Protein AF-A0A354R7Y4-F1 (afdb_monomer)

Foldseek 3Di:
DFEEEEEEDQPLPPWPQSVVLQVCCCVVVVGVAYEYEHAQAEPVQVVPDRLDPDDRQVLVCLQCQLAARYDYDDVNVVVHDYDAPVVVLVVVCVVCVPYAYEYEEEPVCVVVQVVGVPSVVVVVSHHYDYDYDDPADSVVVSVCVVVVHDCPVIHPPSSSCVSVVQKDFDDPVVLLVVQSVCSNVVNQFGNPDDDPDPQRRPVHVVVVVQSVDPPDWAADPSRGMTRD

Nearest PDB structures (foldseek):
  3e27-assembly1_B  TM=9.280E-01  e=3.288E-14  Bacillus anthracis
  1kaq-assembly1_D  TM=9.100E-01  e=8.134E-15  Bacillus subtilis
  2qtr-assembly1_A  TM=9.285E-01  e=2.209E-13  Bacillus anthracis
  2h29-assembly1_B  TM=8.988E-01  e=4.731E-13  Staphylococcus aureus
  5vir-assembly1_A-2  TM=9.008E-01  e=5.724E-13  Mycobacteroides abscessus ATCC 19977

pLDDT: mean 93.77, std 4.71, range [71.06, 98.75]

Secondary structure (DSSP, 8-state):
--EEEEEEE--TT--HHHHHHHHHHHHTTS-SEEEEEE-SB-GGGTTPPPS-SS-HHHHHHHHHTT-TTEEE--HHHHH-SB--HHHHHHHHHHH-TTSEEEEEEEHHHHTTGGGSTTHHHHHHH-EEEEEPPPS--HHHHHHHHHTT---TTTS-HHHHHHHTT--EE-S-HHHHHHHHHHHHHTTTB-TT-SS--GGGBSSPHHHHHHTT-SS--EE-TTSSEEE-

Mean predicted aligned error: 4.04 Å

Radius of gyration: 18.02 Å; Cα contacts (8 Å, |Δi|>4): 377; chains: 1; bounding box: 40×48×50 Å

Solvent-accessible surface area (backbone atoms only — not comparable to full-atom values): 12612 Å² total; per-residue (Å²): 116,55,31,42,24,40,38,67,40,66,39,62,51,60,35,40,46,61,54,48,53,57,52,46,36,48,75,73,62,76,22,71,32,36,40,38,32,44,36,50,29,47,74,93,42,72,96,56,75,75,89,58,93,68,64,44,68,59,36,47,46,46,63,48,55,13,37,57,58,47,46,76,45,57,61,39,49,71,70,38,64,69,41,53,67,42,65,55,50,53,52,48,46,68,77,36,78,68,44,47,41,31,39,49,42,50,49,84,50,56,88,50,45,87,74,40,72,62,36,80,57,37,64,72,68,30,46,81,46,76,37,80,76,55,94,54,47,36,66,57,52,52,51,29,56,75,71,73,45,87,49,73,91,43,23,44,71,41,31,44,35,47,74,70,64,56,40,43,70,42,88,56,60,68,55,36,52,54,42,45,51,40,12,27,81,44,64,20,21,39,69,84,49,89,70,92,47,82,59,31,34,55,68,26,49,68,50,58,54,49,67,69,42,84,85,61,67,50,60,38,94,72,47,45,40,21,37,122

Structure (mmCIF, N/CA/C/O backbone):
data_AF-A0A354R7Y4-F1
#
_entry.id   AF-A0A354R7Y4-F1
#
loop_
_atom_site.group_PDB
_atom_site.id
_atom_site.type_symbol
_atom_site.label_atom_id
_atom_site.label_alt_id
_atom_site.label_comp_id
_atom_site.label_asym_id
_atom_site.label_entity_id
_atom_site.label_seq_id
_atom_site.pdbx_PDB_ins_code
_atom_site.Cartn_x
_atom_site.Cartn_y
_atom_site.Cartn_z
_atom_site.occupancy
_atom_site.B_iso_or_equiv
_atom_site.auth_seq_id
_atom_site.auth_comp_id
_atom_site.auth_asym_id
_atom_site.auth_atom_id
_atom_site.pdbx_PDB_model_num
ATOM 1 N N . MET A 1 1 ? -16.252 -13.153 15.557 1.00 81.12 1 MET A N 1
ATOM 2 C CA . MET A 1 1 ? -15.734 -11.783 15.410 1.00 81.12 1 MET A CA 1
ATOM 3 C C . MET A 1 1 ? -14.422 -11.908 14.671 1.00 81.12 1 MET A C 1
ATOM 5 O O . MET A 1 1 ? -13.606 -12.722 15.093 1.00 81.12 1 MET A O 1
ATOM 9 N N . SER A 1 2 ? -14.287 -11.223 13.543 1.00 93.69 2 SER A N 1
ATOM 10 C CA . SER A 1 2 ? -13.037 -11.111 12.786 1.00 93.69 2 SER A CA 1
ATOM 11 C C . SER A 1 2 ? -12.303 -9.836 13.208 1.00 93.69 2 SER A C 1
ATOM 13 O O . SER A 1 2 ? -12.935 -8.891 13.682 1.00 93.69 2 SER A O 1
ATOM 15 N N . ARG A 1 3 ? -10.984 -9.781 13.032 1.00 98.12 3 ARG A N 1
ATOM 16 C CA . ARG A 1 3 ? -10.178 -8.561 13.182 1.00 98.12 3 ARG A CA 1
ATOM 17 C C . ARG A 1 3 ? -9.810 -8.023 11.809 1.00 98.12 3 ARG A C 1
ATOM 19 O O . ARG A 1 3 ? -9.032 -8.640 11.081 1.00 98.12 3 ARG A O 1
ATOM 26 N N . ILE A 1 4 ? -10.345 -6.856 11.471 1.00 98.62 4 ILE A N 1
ATOM 27 C CA . ILE A 1 4 ? -10.148 -6.202 10.178 1.00 98.62 4 ILE A CA 1
ATOM 28 C C . ILE A 1 4 ? -9.089 -5.112 10.329 1.00 98.62 4 ILE A C 1
ATOM 30 O O . ILE A 1 4 ? -9.288 -4.108 11.016 1.00 98.62 4 ILE A O 1
ATOM 34 N N . GLY A 1 5 ? -7.959 -5.296 9.654 1.00 98.69 5 GLY A N 1
ATOM 35 C CA . GLY A 1 5 ? -6.894 -4.309 9.564 1.00 98.69 5 GLY A CA 1
ATOM 36 C C . GLY A 1 5 ? -7.219 -3.219 8.555 1.00 98.69 5 GLY A C 1
ATOM 37 O O . GLY A 1 5 ? -7.323 -3.498 7.368 1.00 98.69 5 GLY A O 1
ATOM 38 N N . LEU A 1 6 ? -7.320 -1.968 8.983 1.00 98.75 6 LEU A N 1
ATOM 39 C CA . LEU A 1 6 ? -7.439 -0.810 8.104 1.00 98.75 6 LEU A CA 1
ATOM 40 C C . LEU A 1 6 ? -6.060 -0.178 7.933 1.00 98.75 6 LEU A C 1
ATOM 42 O O . LEU A 1 6 ? -5.456 0.282 8.899 1.00 98.75 6 LEU A O 1
ATOM 46 N N . PHE A 1 7 ? -5.554 -0.156 6.702 1.00 98.56 7 PHE A N 1
ATOM 47 C CA . PHE A 1 7 ? -4.253 0.417 6.374 1.00 98.56 7 PHE A CA 1
ATOM 48 C C . PHE A 1 7 ? -4.405 1.559 5.369 1.00 98.56 7 PHE A C 1
ATOM 50 O O . PHE A 1 7 ? -4.410 1.360 4.150 1.00 98.56 7 PHE A O 1
ATOM 57 N N . GLY A 1 8 ? -4.567 2.768 5.908 1.00 97.12 8 GLY A N 1
ATOM 58 C CA . GLY A 1 8 ? -4.718 3.999 5.137 1.00 97.12 8 GLY A CA 1
ATOM 59 C C . GLY A 1 8 ? -3.380 4.618 4.741 1.00 97.12 8 GLY A C 1
ATOM 60 O O . GLY A 1 8 ? -2.428 4.629 5.522 1.00 97.12 8 GLY A O 1
ATOM 61 N N . GLY A 1 9 ? -3.299 5.191 3.540 1.00 95.31 9 GLY A N 1
ATOM 62 C CA . GLY A 1 9 ? -2.075 5.855 3.100 1.00 95.31 9 GLY A CA 1
ATOM 63 C C . GLY A 1 9 ? -2.207 6.633 1.799 1.00 95.31 9 GLY A C 1
ATOM 64 O O . GLY A 1 9 ? -3.074 6.380 0.967 1.00 95.31 9 GLY A O 1
ATOM 65 N N . THR A 1 10 ? -1.303 7.594 1.586 1.00 94.69 10 THR A N 1
ATOM 66 C CA . THR A 1 10 ? -1.209 8.281 0.287 1.00 94.69 10 THR A CA 1
ATOM 67 C C . THR A 1 10 ? -0.654 7.352 -0.795 1.00 94.69 10 THR A C 1
ATOM 69 O O . THR A 1 10 ? -1.079 7.460 -1.937 1.00 94.69 10 THR A O 1
ATOM 72 N N . PHE A 1 11 ? 0.266 6.442 -0.451 1.00 95.88 11 PHE A N 1
ATOM 73 C CA . PHE A 1 11 ? 0.874 5.477 -1.380 1.00 95.88 11 PHE A CA 1
ATOM 74 C C . PHE A 1 11 ? 1.383 6.112 -2.684 1.00 95.88 11 PHE A C 1
ATOM 76 O O . PHE A 1 11 ? 0.917 5.790 -3.776 1.00 95.88 11 PHE A O 1
ATOM 83 N N . ASP A 1 12 ? 2.345 7.027 -2.571 1.00 94.44 12 ASP A N 1
ATOM 84 C CA . ASP A 1 12 ? 2.790 7.857 -3.695 1.00 94.44 12 ASP A CA 1
ATOM 85 C C . ASP A 1 12 ? 4.310 7.790 -3.959 1.00 94.44 12 ASP A C 1
ATOM 87 O O . ASP A 1 12 ? 5.023 8.767 -3.716 1.00 94.44 12 ASP A O 1
ATOM 91 N N . PRO A 1 13 ? 4.836 6.648 -4.435 1.00 96.50 13 PRO A N 1
ATOM 92 C CA . PRO A 1 13 ? 4.124 5.397 -4.696 1.00 96.50 13 PRO A CA 1
ATOM 93 C C . PRO A 1 13 ? 4.113 4.466 -3.471 1.00 96.50 13 PRO A C 1
ATOM 95 O O . PRO A 1 13 ? 4.801 4.689 -2.473 1.00 96.50 13 PRO A O 1
ATOM 98 N N . ILE A 1 14 ? 3.336 3.384 -3.545 1.00 97.38 14 ILE A N 1
ATOM 99 C CA . ILE A 1 14 ? 3.492 2.262 -2.613 1.00 97.38 14 ILE A CA 1
ATOM 100 C C . ILE A 1 14 ? 4.895 1.633 -2.745 1.00 97.38 14 ILE A C 1
ATOM 102 O O . ILE A 1 14 ? 5.479 1.636 -3.826 1.00 97.38 14 ILE A O 1
ATOM 106 N N . HIS A 1 15 ? 5.437 1.090 -1.653 1.00 96.69 15 HIS A N 1
ATOM 107 C CA . HIS A 1 15 ? 6.795 0.540 -1.579 1.00 96.69 15 HIS A CA 1
ATOM 108 C C . HIS A 1 15 ? 6.850 -0.677 -0.653 1.00 96.69 15 HIS A C 1
ATOM 110 O O . HIS A 1 15 ? 5.868 -0.994 0.023 1.00 96.69 15 HIS A O 1
ATOM 116 N N . SER A 1 16 ? 7.995 -1.358 -0.618 1.00 96.00 16 SER A N 1
ATOM 117 C CA . SER A 1 16 ? 8.193 -2.615 0.111 1.00 96.00 16 SER A CA 1
ATOM 118 C C . SER A 1 16 ? 7.932 -2.474 1.612 1.00 96.00 16 SER A C 1
ATOM 120 O O . SER A 1 16 ? 7.280 -3.342 2.183 1.00 96.00 16 SER A O 1
ATOM 122 N N . GLY A 1 17 ? 8.309 -1.348 2.230 1.00 95.62 17 GLY A N 1
ATOM 123 C CA . GLY A 1 17 ? 7.961 -1.044 3.628 1.00 95.62 17 GLY A CA 1
ATOM 124 C C . GLY A 1 17 ? 6.457 -1.143 3.937 1.00 95.62 17 GLY A C 1
ATOM 125 O O . GLY A 1 17 ? 6.063 -1.795 4.902 1.00 95.62 17 GLY A O 1
ATOM 126 N N . HIS A 1 18 ? 5.595 -0.597 3.068 1.00 96.75 18 HIS A N 1
ATOM 127 C CA . HIS A 1 18 ? 4.138 -0.711 3.216 1.00 96.75 18 HIS A CA 1
ATOM 128 C C . HIS A 1 18 ? 3.654 -2.166 3.117 1.00 96.75 18 HIS A C 1
ATOM 130 O O . HIS A 1 18 ? 2.806 -2.599 3.893 1.00 96.75 18 HIS A O 1
ATOM 136 N N . VAL A 1 19 ? 4.200 -2.937 2.171 1.00 95.81 19 VAL A N 1
ATOM 137 C CA . VAL A 1 19 ? 3.848 -4.357 2.005 1.00 95.81 19 VAL A CA 1
ATOM 138 C C . VAL A 1 19 ? 4.293 -5.174 3.219 1.00 95.81 19 VAL A C 1
ATOM 140 O O . VAL A 1 19 ? 3.576 -6.076 3.646 1.00 95.81 19 VAL A O 1
ATOM 143 N N . THR A 1 20 ? 5.445 -4.845 3.804 1.00 95.31 20 THR A N 1
ATOM 144 C CA . THR A 1 20 ? 5.962 -5.492 5.014 1.00 95.31 20 THR A CA 1
ATOM 145 C C . THR A 1 20 ? 5.033 -5.293 6.208 1.00 95.31 20 THR A C 1
ATOM 147 O O . THR A 1 20 ? 4.780 -6.265 6.913 1.00 95.31 20 THR A O 1
ATOM 150 N N . ILE A 1 21 ? 4.479 -4.091 6.407 1.00 96.25 21 ILE A N 1
ATOM 151 C CA . ILE A 1 21 ? 3.485 -3.826 7.465 1.00 96.25 21 ILE A CA 1
ATOM 152 C C . ILE A 1 21 ? 2.289 -4.775 7.334 1.00 96.25 21 ILE A C 1
ATOM 154 O O . ILE A 1 21 ? 1.951 -5.484 8.278 1.00 96.25 21 ILE A O 1
ATOM 158 N N . VAL A 1 22 ? 1.696 -4.848 6.139 1.00 97.00 22 VAL A N 1
ATOM 159 C CA . VAL A 1 22 ? 0.530 -5.707 5.872 1.00 97.00 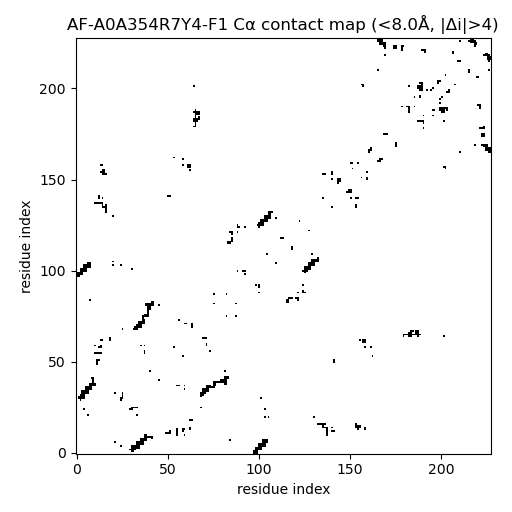22 VAL A CA 1
ATOM 160 C C . VAL A 1 22 ? 0.858 -7.185 6.092 1.00 97.00 22 VAL A C 1
ATOM 162 O O . VAL A 1 22 ? 0.095 -7.900 6.738 1.00 97.00 22 VAL A O 1
ATOM 165 N N . LYS A 1 23 ? 2.015 -7.649 5.598 1.00 95.12 23 LYS A N 1
ATOM 166 C CA . LYS A 1 23 ? 2.464 -9.036 5.794 1.00 95.12 23 LYS A CA 1
ATOM 167 C C . LYS A 1 23 ? 2.665 -9.375 7.268 1.00 95.12 23 LYS A C 1
ATOM 169 O O . LYS A 1 23 ? 2.266 -10.457 7.683 1.00 95.12 23 LYS A O 1
ATOM 174 N N . LYS A 1 24 ? 3.282 -8.477 8.041 1.00 96.69 24 LYS A N 1
ATOM 175 C CA . LYS A 1 24 ? 3.517 -8.678 9.475 1.00 96.69 24 LYS A CA 1
ATOM 176 C C . LYS A 1 24 ? 2.211 -8.741 10.253 1.00 96.69 24 LYS A C 1
ATOM 178 O O . LYS A 1 24 ? 2.029 -9.691 10.998 1.00 96.69 24 LYS A O 1
ATOM 183 N N . ALA A 1 25 ? 1.278 -7.825 9.996 1.00 97.75 25 ALA A N 1
ATOM 184 C CA . ALA A 1 25 ? -0.021 -7.808 10.670 1.00 97.75 25 ALA A CA 1
ATOM 185 C C . ALA A 1 25 ? -0.788 -9.128 10.527 1.00 97.75 25 ALA A C 1
ATOM 187 O O . ALA A 1 25 ? -1.337 -9.634 11.506 1.00 97.75 25 ALA A O 1
ATOM 188 N N . LEU A 1 26 ? -0.765 -9.714 9.329 1.00 97.00 26 LEU A N 1
ATOM 189 C CA . LEU A 1 26 ? -1.357 -11.027 9.076 1.00 97.00 26 LEU A CA 1
ATOM 190 C C . LEU A 1 26 ? -0.547 -12.161 9.724 1.00 97.00 26 LEU A C 1
ATOM 192 O O . LEU A 1 26 ? -1.111 -13.023 10.389 1.00 97.00 26 LEU A O 1
ATOM 196 N N . ALA A 1 27 ? 0.779 -12.170 9.552 1.00 96.00 27 ALA A N 1
ATOM 197 C CA . ALA A 1 27 ? 1.639 -13.255 10.033 1.00 96.00 27 ALA A CA 1
ATOM 198 C C . ALA A 1 27 ? 1.722 -13.337 11.568 1.00 96.00 27 ALA A C 1
ATOM 200 O O . ALA A 1 27 ? 1.838 -14.425 12.124 1.00 96.00 27 ALA A O 1
ATOM 201 N N . GLU A 1 28 ? 1.658 -12.193 12.246 1.00 96.81 28 GLU A N 1
ATOM 202 C CA . GLU A 1 28 ? 1.659 -12.073 13.707 1.00 96.81 28 GLU A CA 1
ATOM 203 C C . GLU A 1 28 ? 0.262 -12.319 14.304 1.00 96.81 28 GLU A C 1
ATOM 205 O O . GLU A 1 28 ? 0.104 -12.332 15.523 1.00 96.81 28 GLU A O 1
ATOM 210 N N . GLY A 1 29 ? -0.762 -12.508 13.461 1.00 96.88 29 GLY A N 1
ATOM 211 C CA . GLY A 1 29 ? -2.140 -12.696 13.899 1.00 96.88 29 GLY A CA 1
ATOM 212 C C . GLY A 1 29 ? -2.699 -11.468 14.615 1.00 96.88 29 GLY A C 1
ATOM 213 O O . GLY A 1 29 ? -3.518 -11.620 15.519 1.00 96.88 29 GLY A O 1
ATOM 214 N N . VAL A 1 30 ? -2.253 -10.261 14.250 1.00 97.69 30 VAL A N 1
ATOM 215 C CA . VAL A 1 30 ? -2.829 -8.994 14.735 1.00 97.69 30 VAL A CA 1
ATOM 216 C C . VAL A 1 30 ? -4.221 -8.798 14.133 1.00 97.69 30 VAL A C 1
ATOM 218 O O . VAL A 1 30 ? -5.130 -8.326 14.813 1.00 97.69 30 VAL A O 1
ATOM 221 N N . VAL A 1 31 ? -4.384 -9.201 12.872 1.00 98.44 31 VAL A N 1
ATOM 222 C CA . VAL A 1 31 ? -5.619 -9.107 12.086 1.00 98.44 31 VAL A CA 1
ATOM 223 C C . VAL A 1 31 ? -5.812 -10.366 11.248 1.00 98.44 31 VAL A C 1
ATOM 225 O O . VAL A 1 31 ? -4.838 -11.023 10.882 1.00 98.44 31 VAL A O 1
ATOM 228 N N . ASP A 1 32 ? -7.064 -10.680 10.930 1.00 97.94 32 ASP A N 1
ATOM 229 C CA . ASP A 1 32 ? -7.441 -11.834 10.107 1.00 97.94 32 ASP A CA 1
ATOM 230 C C . ASP A 1 32 ? -7.520 -11.461 8.614 1.00 97.94 32 ASP A C 1
ATOM 232 O O . ASP A 1 32 ? -7.337 -12.305 7.735 1.00 97.94 32 ASP A O 1
ATOM 236 N N . GLU A 1 33 ? -7.752 -10.180 8.318 1.00 97.69 33 GLU A N 1
ATOM 237 C CA . GLU A 1 33 ? -7.656 -9.601 6.979 1.00 97.69 33 GLU A CA 1
ATOM 238 C C . GLU A 1 33 ? -7.176 -8.146 7.017 1.00 97.69 33 GLU A C 1
ATOM 240 O O . GLU A 1 33 ? -7.285 -7.466 8.036 1.00 97.69 33 GLU A O 1
ATOM 245 N N . VAL A 1 34 ? -6.659 -7.647 5.892 1.00 98.50 34 VAL A N 1
ATOM 246 C CA . VAL A 1 34 ? -6.258 -6.246 5.730 1.00 98.50 34 VAL A CA 1
ATOM 247 C C . VAL A 1 34 ? -6.972 -5.601 4.551 1.00 98.50 34 VAL A C 1
ATOM 249 O O . VAL A 1 34 ? -6.929 -6.073 3.414 1.00 98.50 34 VAL A O 1
ATOM 252 N N . VAL A 1 35 ? -7.556 -4.442 4.817 1.00 98.50 35 VAL A N 1
ATOM 253 C CA . VAL A 1 35 ? -8.055 -3.500 3.830 1.00 98.50 35 VAL A CA 1
ATOM 254 C C . VAL A 1 35 ? -7.049 -2.372 3.663 1.00 98.50 35 VAL A C 1
ATOM 256 O O . VAL A 1 35 ? -6.838 -1.555 4.559 1.00 98.50 35 VAL A O 1
ATOM 259 N N . VAL A 1 36 ? -6.445 -2.299 2.483 1.00 98.69 36 VAL A N 1
ATOM 260 C CA . VAL A 1 36 ? -5.557 -1.202 2.099 1.00 98.69 36 VAL A CA 1
ATOM 261 C C . VAL A 1 36 ? -6.384 -0.105 1.442 1.00 98.69 36 VAL A C 1
ATOM 263 O O . VAL A 1 36 ? -7.098 -0.368 0.472 1.00 98.69 36 VAL A O 1
ATOM 266 N N . ILE A 1 37 ? -6.281 1.118 1.960 1.00 98.56 37 ILE A N 1
ATOM 267 C CA . ILE A 1 37 ? -7.183 2.227 1.625 1.00 98.56 37 ILE A CA 1
ATOM 268 C C . ILE A 1 37 ? -6.352 3.406 1.099 1.00 98.56 37 ILE A C 1
ATOM 270 O O . ILE A 1 37 ? -5.752 4.151 1.882 1.00 98.56 37 ILE A O 1
ATOM 274 N N . PRO A 1 38 ? -6.242 3.577 -0.230 1.00 97.44 38 PRO A N 1
ATOM 275 C CA . PRO A 1 38 ? -5.565 4.728 -0.806 1.00 97.44 38 PRO A CA 1
ATOM 276 C C . PRO A 1 38 ? -6.364 6.010 -0.569 1.00 97.44 38 PRO A C 1
ATOM 278 O O . PRO A 1 38 ? -7.509 6.120 -1.000 1.00 97.44 38 PRO A O 1
ATOM 281 N N . ALA A 1 39 ? -5.731 7.002 0.051 1.00 96.19 39 ALA A N 1
ATOM 282 C CA . ALA A 1 39 ? -6.343 8.300 0.312 1.00 96.19 39 ALA A CA 1
ATOM 283 C C . ALA A 1 39 ? -6.484 9.135 -0.966 1.00 96.19 39 ALA A C 1
ATOM 285 O O . ALA A 1 39 ? -5.540 9.216 -1.756 1.00 96.19 39 ALA A O 1
ATOM 286 N N . ALA A 1 40 ? -7.604 9.843 -1.137 1.00 93.88 40 ALA A N 1
ATOM 287 C CA . ALA A 1 40 ? -7.752 10.859 -2.182 1.00 93.88 40 ALA A CA 1
ATOM 288 C C . ALA A 1 40 ? -6.793 12.028 -1.928 1.00 93.88 40 ALA A C 1
ATOM 290 O O . ALA A 1 40 ? -5.872 12.253 -2.715 1.00 93.88 40 ALA A O 1
ATOM 291 N N . VAL A 1 41 ? -6.963 12.710 -0.792 1.00 93.00 41 VAL A N 1
ATOM 292 C CA . VAL A 1 41 ? -6.075 13.774 -0.312 1.00 93.00 41 VAL A CA 1
ATOM 293 C C . VAL A 1 41 ? -5.773 13.530 1.160 1.00 93.00 41 VAL A C 1
ATOM 295 O O . VAL A 1 41 ? -6.676 13.471 1.990 1.00 93.00 41 VAL A O 1
ATOM 298 N N . ASN A 1 42 ? -4.491 13.406 1.501 1.00 90.62 42 ASN A N 1
ATOM 299 C CA . ASN A 1 42 ? -4.074 13.261 2.894 1.00 90.62 42 ASN A CA 1
ATOM 300 C C . ASN A 1 42 ? -4.320 14.584 3.658 1.00 90.62 42 ASN A C 1
ATOM 302 O O . ASN A 1 42 ? -3.876 15.628 3.169 1.00 90.62 42 ASN A O 1
ATOM 306 N N . PRO A 1 43 ? -4.953 14.565 4.850 1.00 90.75 43 PRO A N 1
ATOM 307 C CA . PRO A 1 43 ? -5.236 15.767 5.643 1.00 90.75 43 PRO A CA 1
ATOM 308 C C . PRO A 1 43 ? -4.010 16.637 5.946 1.00 90.75 43 PRO A C 1
ATOM 310 O O . PRO A 1 43 ? -4.123 17.854 6.045 1.00 90.75 43 PRO A O 1
ATOM 313 N N . PHE A 1 44 ? -2.823 16.035 6.048 1.00 87.00 44 PHE A N 1
ATOM 314 C CA . PHE A 1 44 ? -1.564 16.740 6.311 1.00 87.00 44 PHE A CA 1
ATOM 315 C C . PHE A 1 44 ? -0.837 17.200 5.039 1.00 87.00 44 PHE A C 1
ATOM 317 O O . PHE A 1 44 ? 0.270 17.729 5.117 1.00 87.00 44 PHE A O 1
ATOM 324 N N . LYS A 1 45 ? -1.433 16.980 3.862 1.00 85.00 45 LYS A N 1
ATOM 325 C CA . LYS A 1 45 ? -0.883 17.345 2.546 1.00 85.00 45 LYS A CA 1
ATOM 326 C C . LYS A 1 45 ? -1.894 18.113 1.690 1.00 85.00 45 LYS A C 1
ATOM 328 O O . LYS A 1 45 ? -1.793 18.120 0.466 1.00 85.00 45 LYS A O 1
ATOM 333 N N . VAL A 1 46 ? -2.888 18.747 2.312 1.00 84.19 46 VAL A N 1
ATOM 334 C CA . VAL A 1 46 ? -3.856 19.594 1.600 1.00 84.19 46 VAL A CA 1
ATOM 335 C C . VAL A 1 46 ? -3.108 20.723 0.885 1.00 84.19 46 VAL A C 1
ATOM 337 O O . VAL A 1 46 ? -2.231 21.359 1.465 1.00 84.19 46 VAL A O 1
ATOM 340 N N . GLY A 1 47 ? -3.422 20.935 -0.395 1.00 80.81 47 GLY A N 1
ATOM 341 C CA . GLY A 1 47 ? -2.734 21.911 -1.247 1.00 80.81 4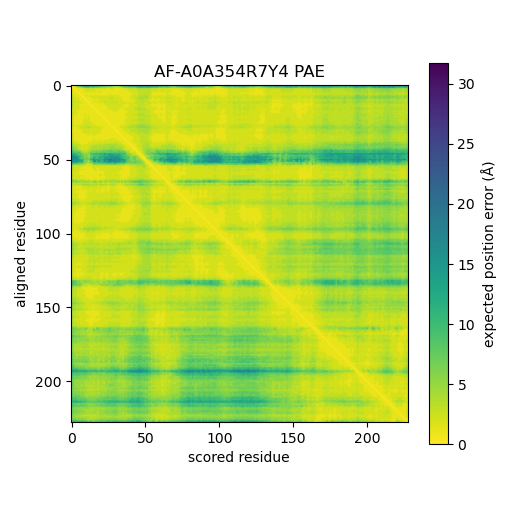7 GLY A CA 1
ATOM 342 C C . GLY A 1 47 ? -1.395 21.434 -1.825 1.00 80.81 47 GLY A C 1
ATOM 343 O O . GLY A 1 47 ? -0.796 22.156 -2.615 1.00 80.81 47 GLY A O 1
ATOM 344 N N . GLN A 1 48 ? -0.934 20.225 -1.490 1.00 80.56 48 GLN A N 1
ATOM 345 C CA . GLN A 1 48 ? 0.236 19.611 -2.119 1.00 80.56 48 GLN A CA 1
ATOM 346 C C . GLN A 1 48 ? -0.229 18.644 -3.208 1.00 80.56 48 GLN A C 1
ATOM 348 O O . GLN A 1 48 ? -1.030 17.742 -2.953 1.00 80.56 48 GLN A O 1
ATOM 353 N N . ALA A 1 49 ? 0.276 18.821 -4.428 1.00 72.62 49 ALA A N 1
ATOM 354 C CA . ALA A 1 49 ? 0.068 17.837 -5.483 1.00 72.62 49 ALA A CA 1
ATOM 355 C C . ALA A 1 49 ? 0.743 16.503 -5.101 1.00 72.62 49 ALA A C 1
ATOM 357 O O . ALA A 1 49 ? 1.782 16.519 -4.429 1.00 72.62 49 ALA A O 1
ATOM 358 N N . PRO A 1 50 ? 0.200 15.347 -5.533 1.00 76.38 50 PRO A N 1
ATOM 359 C CA . PRO A 1 50 ? 0.954 14.101 -5.518 1.00 76.38 50 PRO A CA 1
ATOM 360 C C . PRO A 1 50 ? 2.314 14.309 -6.190 1.00 76.38 50 PRO A C 1
ATOM 362 O O . PRO A 1 50 ? 2.425 15.005 -7.199 1.00 76.38 50 PRO A O 1
ATOM 365 N N . GLY A 1 51 ? 3.355 13.712 -5.622 1.00 71.06 51 GLY A N 1
ATOM 366 C CA . GLY A 1 51 ? 4.709 13.808 -6.147 1.00 71.06 51 GLY A CA 1
ATOM 367 C C . GLY A 1 51 ? 4.914 13.011 -7.437 1.00 71.06 51 GLY A C 1
ATOM 368 O O . GLY A 1 51 ? 5.944 13.183 -8.082 1.00 71.06 51 GLY A O 1
ATOM 369 N N . GLY A 1 52 ? 3.971 12.140 -7.809 1.00 75.56 52 GLY A N 1
ATOM 370 C CA . GLY A 1 52 ? 4.002 11.364 -9.044 1.00 75.56 52 GLY A CA 1
ATOM 371 C C . GLY A 1 52 ? 2.801 11.569 -9.960 1.00 75.56 52 GLY A C 1
ATOM 372 O O . GLY A 1 52 ? 1.720 11.962 -9.532 1.00 75.56 52 GLY A O 1
ATOM 373 N N . THR A 1 53 ? 2.987 11.231 -11.238 1.00 78.94 53 THR A N 1
ATOM 374 C CA . THR A 1 53 ? 1.939 11.254 -12.281 1.00 78.94 53 THR A CA 1
ATOM 375 C C . THR A 1 53 ? 1.256 9.898 -12.487 1.00 78.94 53 THR A C 1
ATOM 377 O O . THR A 1 53 ? 0.445 9.737 -13.398 1.00 78.94 53 THR A O 1
ATOM 380 N N . TRP A 1 54 ? 1.607 8.895 -11.681 1.00 86.31 54 TRP A N 1
ATOM 381 C CA . TRP A 1 54 ? 1.080 7.536 -11.779 1.00 86.31 54 TRP A CA 1
ATOM 382 C C . TRP A 1 54 ? -0.280 7.384 -11.100 1.00 86.31 54 TRP A C 1
ATOM 384 O O . TRP A 1 54 ? -0.621 8.074 -10.139 1.00 86.31 54 TRP A O 1
ATOM 394 N N . ASP A 1 55 ? -1.030 6.388 -11.561 1.00 91.94 55 ASP A N 1
ATOM 395 C CA . ASP A 1 55 ? -2.254 5.951 -10.905 1.00 91.94 55 ASP A CA 1
ATOM 396 C C . ASP A 1 55 ? -1.908 5.207 -9.601 1.00 91.94 55 ASP A C 1
ATOM 398 O O . ASP A 1 55 ? -1.470 4.054 -9.604 1.00 91.94 55 ASP A O 1
ATOM 402 N N . ARG A 1 56 ? -2.087 5.887 -8.463 1.00 95.19 56 ARG A N 1
ATOM 403 C CA . ARG A 1 56 ? -1.799 5.335 -7.129 1.00 95.19 56 ARG A CA 1
ATOM 404 C C . ARG A 1 56 ? -2.658 4.112 -6.817 1.00 95.19 56 ARG A C 1
ATOM 406 O O . ARG A 1 56 ? -2.152 3.155 -6.236 1.00 95.19 56 ARG A O 1
ATOM 413 N N . LEU A 1 57 ? -3.925 4.103 -7.233 1.00 95.06 57 LEU A N 1
ATOM 414 C CA . LEU A 1 57 ? -4.815 2.965 -7.009 1.00 95.06 57 LEU A CA 1
ATOM 415 C C . LEU A 1 57 ? -4.331 1.742 -7.795 1.00 95.06 57 LEU A C 1
ATOM 417 O O . LEU A 1 57 ? -4.295 0.635 -7.256 1.00 95.06 57 LEU A O 1
ATOM 421 N N . LEU A 1 58 ? -3.902 1.946 -9.042 1.00 94.56 58 LEU A N 1
ATOM 422 C CA . LEU A 1 58 ? -3.295 0.899 -9.860 1.00 94.56 58 LEU A CA 1
ATOM 423 C C . LEU A 1 58 ? -2.039 0.319 -9.201 1.00 94.56 58 LEU A C 1
ATOM 425 O O . LEU A 1 58 ? -1.912 -0.903 -9.128 1.00 94.56 58 LEU A O 1
ATOM 429 N N . LEU A 1 59 ? -1.135 1.165 -8.698 1.00 96.81 59 LEU A N 1
ATOM 430 C CA . LEU A 1 59 ? 0.089 0.703 -8.038 1.00 96.81 59 LEU A CA 1
ATOM 431 C C . LEU A 1 59 ? -0.203 -0.071 -6.749 1.00 96.81 59 LEU A C 1
ATOM 433 O O . LEU A 1 59 ? 0.415 -1.106 -6.510 1.00 96.81 59 LEU A O 1
ATOM 437 N N . VAL A 1 60 ? -1.158 0.390 -5.937 1.00 97.06 60 VAL A N 1
ATOM 438 C CA . VAL A 1 60 ? -1.568 -0.314 -4.711 1.00 97.06 60 VAL A CA 1
ATOM 439 C C . VAL A 1 60 ? -2.181 -1.673 -5.048 1.00 97.06 60 VAL A C 1
ATOM 441 O O . VAL A 1 60 ? -1.805 -2.676 -4.445 1.00 97.06 60 VAL A O 1
ATOM 444 N N . ARG A 1 61 ? -3.055 -1.741 -6.062 1.00 94.81 61 ARG A N 1
ATOM 445 C CA . ARG A 1 61 ? -3.576 -3.020 -6.571 1.00 94.81 61 ARG A CA 1
ATOM 446 C C . ARG A 1 61 ? -2.434 -3.922 -7.033 1.00 94.81 61 ARG A C 1
ATOM 448 O O . ARG A 1 61 ? -2.351 -5.056 -6.585 1.00 94.81 61 ARG A O 1
ATOM 455 N N . ALA A 1 62 ? -1.504 -3.403 -7.834 1.00 94.44 62 ALA A N 1
ATOM 456 C CA . ALA A 1 62 ? -0.349 -4.159 -8.312 1.00 94.44 62 ALA A CA 1
ATOM 457 C C . ALA A 1 62 ? 0.528 -4.713 -7.176 1.00 94.44 62 ALA A C 1
ATOM 459 O O . ALA A 1 62 ? 0.995 -5.846 -7.274 1.00 94.44 62 ALA A O 1
ATOM 460 N N . ALA A 1 63 ? 0.729 -3.947 -6.099 1.00 95.75 63 ALA A N 1
ATOM 461 C CA . ALA A 1 63 ? 1.521 -4.362 -4.942 1.00 95.75 63 ALA A CA 1
ATOM 462 C C . ALA A 1 63 ? 0.905 -5.538 -4.172 1.00 95.75 63 ALA A C 1
ATOM 464 O O . ALA A 1 63 ? 1.642 -6.389 -3.678 1.00 95.75 63 ALA A O 1
ATOM 465 N N . PHE A 1 64 ? -0.428 -5.587 -4.087 1.00 94.38 64 PHE A N 1
ATOM 466 C CA . PHE A 1 64 ? -1.171 -6.598 -3.328 1.00 94.38 64 PHE A CA 1
ATOM 467 C C . PHE A 1 64 ? -1.907 -7.614 -4.208 1.00 94.38 64 PHE A C 1
ATOM 469 O O . PHE A 1 64 ? -2.712 -8.404 -3.713 1.00 94.38 64 PHE A O 1
ATOM 476 N N . ASN A 1 65 ? -1.632 -7.633 -5.513 1.00 87.31 65 ASN A N 1
ATOM 477 C CA . ASN A 1 65 ? -2.229 -8.593 -6.432 1.00 87.31 65 ASN A CA 1
ATOM 478 C C . ASN A 1 65 ? -1.976 -10.023 -5.955 1.00 87.31 65 ASN A C 1
ATOM 480 O O . ASN A 1 65 ? -0.841 -10.495 -5.929 1.00 87.31 65 ASN A O 1
ATOM 484 N N . GLY A 1 66 ? -3.056 -10.729 -5.628 1.00 79.69 66 GLY A N 1
ATOM 485 C CA . GLY A 1 66 ? -2.982 -12.129 -5.236 1.00 79.69 66 GLY A CA 1
ATOM 486 C C . GLY A 1 66 ? -2.624 -12.394 -3.783 1.00 79.69 66 GLY A C 1
ATOM 487 O O . GLY A 1 66 ? -2.509 -13.556 -3.418 1.00 79.69 66 GLY A O 1
ATOM 488 N N . PHE A 1 67 ? -2.469 -11.371 -2.947 1.00 88.62 67 PHE A N 1
ATOM 489 C CA . PHE A 1 67 ? -2.334 -11.605 -1.516 1.00 88.62 67 PHE A CA 1
ATOM 490 C C . PHE A 1 67 ? -3.660 -12.146 -0.977 1.00 88.62 67 PHE A C 1
ATOM 492 O O . PHE A 1 67 ? -4.703 -11.502 -1.113 1.00 88.62 67 PHE A O 1
ATOM 499 N N . ALA A 1 68 ? -3.625 -13.343 -0.391 1.00 87.00 68 ALA A N 1
ATOM 500 C CA . ALA A 1 68 ? -4.745 -13.847 0.389 1.00 87.00 68 ALA A CA 1
ATOM 501 C C . ALA A 1 68 ? -4.963 -12.931 1.602 1.00 87.00 68 ALA A C 1
ATOM 503 O O . ALA A 1 68 ? -4.007 -12.356 2.122 1.00 87.00 68 ALA A O 1
ATOM 504 N N . HIS A 1 69 ? -6.218 -12.779 2.029 1.00 93.44 69 HIS A N 1
ATOM 505 C CA . HIS A 1 69 ? -6.588 -11.945 3.182 1.00 93.44 69 HIS A CA 1
ATOM 506 C C . HIS A 1 69 ? -6.217 -10.458 3.052 1.00 93.44 69 HIS A C 1
ATOM 508 O O . HIS A 1 69 ? -6.197 -9.734 4.042 1.00 93.44 69 HIS A O 1
ATOM 514 N N . VAL A 1 70 ? -5.943 -9.976 1.834 1.00 96.06 70 VAL A N 1
ATOM 515 C CA . VAL A 1 70 ? -5.723 -8.553 1.560 1.00 96.06 70 VAL A CA 1
ATOM 516 C C . VAL A 1 70 ? -6.661 -8.095 0.455 1.00 96.06 70 VAL A C 1
ATOM 518 O O . VAL A 1 70 ? -6.731 -8.698 -0.620 1.00 96.06 70 VAL A O 1
ATOM 521 N N . ARG A 1 71 ? -7.352 -6.978 0.684 1.00 95.19 71 ARG A N 1
ATOM 522 C CA . ARG A 1 71 ? -8.133 -6.285 -0.344 1.00 95.19 71 ARG A CA 1
ATOM 523 C C . ARG A 1 71 ? -7.768 -4.810 -0.413 1.00 95.19 71 ARG A C 1
ATOM 525 O O . ARG A 1 71 ? -7.359 -4.208 0.573 1.00 95.19 71 ARG A O 1
ATOM 532 N N . VAL A 1 72 ? -7.934 -4.225 -1.595 1.00 97.19 72 VAL A N 1
ATOM 533 C CA . VAL A 1 72 ? -7.760 -2.786 -1.822 1.00 97.19 72 VAL A CA 1
ATOM 534 C C . VAL A 1 72 ? -9.137 -2.156 -1.954 1.00 97.19 72 VAL A C 1
ATOM 536 O O . VAL A 1 72 ? -9.918 -2.578 -2.808 1.00 97.19 72 VAL A O 1
ATOM 539 N N . ASP A 1 73 ? -9.422 -1.158 -1.126 1.00 97.81 73 ASP A N 1
ATOM 540 C CA . ASP A 1 73 ? -10.691 -0.435 -1.110 1.00 97.81 73 ASP A CA 1
ATOM 541 C C . ASP A 1 73 ? -10.468 1.003 -1.585 1.00 97.81 73 ASP A C 1
ATOM 543 O O . ASP A 1 73 ? -9.680 1.753 -1.015 1.00 97.81 73 ASP A O 1
ATOM 547 N N . ASP A 1 74 ? -11.136 1.378 -2.673 1.00 97.44 74 ASP A N 1
ATOM 548 C CA . ASP A 1 74 ? -11.001 2.684 -3.315 1.00 97.44 74 ASP A CA 1
ATOM 549 C C . ASP A 1 74 ? -12.038 3.707 -2.827 1.00 97.44 74 ASP A C 1
ATOM 551 O O . ASP A 1 74 ? -12.195 4.758 -3.452 1.00 97.44 74 ASP A O 1
ATOM 555 N N . ARG A 1 75 ? -12.745 3.436 -1.719 1.00 97.69 75 ARG A N 1
ATOM 556 C CA . ARG A 1 75 ? -13.795 4.323 -1.193 1.00 97.69 75 ARG A CA 1
ATOM 557 C C . ARG A 1 75 ? -13.335 5.761 -0.987 1.00 97.69 75 ARG A C 1
ATOM 559 O O . ARG A 1 75 ? -14.055 6.674 -1.368 1.00 97.69 75 ARG A O 1
ATOM 566 N N . GLU A 1 76 ? -12.135 5.983 -0.451 1.00 98.00 76 GLU A N 1
ATOM 567 C CA . GLU A 1 76 ? -11.624 7.339 -0.223 1.00 98.00 76 GLU A CA 1
ATOM 568 C C . GLU A 1 76 ? -11.336 8.054 -1.546 1.00 98.00 76 GLU A C 1
ATOM 570 O O . GLU A 1 76 ? -11.704 9.216 -1.701 1.00 98.00 76 GLU A O 1
ATOM 575 N N . MET A 1 77 ? -10.769 7.344 -2.527 1.00 94.94 77 MET A N 1
ATOM 576 C CA . MET A 1 77 ? -10.555 7.860 -3.884 1.00 94.94 77 MET A CA 1
ATOM 577 C C . MET A 1 77 ? -11.878 8.213 -4.576 1.00 94.94 77 MET A C 1
ATOM 579 O O . MET A 1 77 ? -11.956 9.249 -5.232 1.00 94.94 77 MET A O 1
ATOM 583 N N . ARG A 1 78 ? -12.917 7.378 -4.419 1.00 96.00 78 ARG A N 1
ATOM 584 C CA . ARG A 1 78 ? -14.258 7.608 -4.989 1.00 96.00 78 ARG A CA 1
ATOM 585 C C . ARG A 1 78 ? -15.002 8.749 -4.302 1.00 96.00 78 ARG A C 1
ATOM 587 O O . ARG A 1 78 ? -15.634 9.548 -4.983 1.00 96.00 78 ARG A O 1
ATOM 594 N N . ARG A 1 79 ? -14.916 8.830 -2.972 1.00 95.75 79 ARG A N 1
ATOM 595 C CA . ARG A 1 79 ? -15.470 9.926 -2.164 1.00 95.75 79 ARG A CA 1
ATOM 596 C C . ARG A 1 79 ? -14.839 11.269 -2.535 1.00 95.75 79 ARG A C 1
ATOM 598 O O . ARG A 1 79 ? -15.529 12.284 -2.535 1.00 95.75 79 ARG A O 1
ATOM 605 N N . GLY A 1 80 ? -13.552 11.270 -2.881 1.00 92.12 80 GLY A N 1
ATOM 606 C CA . GLY A 1 80 ? -12.810 12.487 -3.190 1.00 92.12 80 GLY A CA 1
ATOM 607 C C . GLY A 1 80 ? -12.613 13.377 -1.958 1.00 92.12 80 GLY A C 1
ATOM 608 O O . GLY A 1 80 ? -12.895 12.988 -0.826 1.00 92.12 80 GLY A O 1
ATOM 609 N N . GLY A 1 81 ? -12.096 14.586 -2.178 1.00 94.00 81 GLY A N 1
ATOM 610 C CA . GLY A 1 81 ? -11.816 15.527 -1.094 1.00 94.00 81 GLY A CA 1
ATOM 611 C C . GLY A 1 81 ? -10.752 15.029 -0.108 1.00 94.00 81 GLY A C 1
ATOM 612 O O . GLY A 1 81 ? -9.900 14.201 -0.440 1.00 94.00 81 GLY A O 1
ATOM 613 N N . VAL A 1 82 ? -10.780 15.583 1.105 1.00 96.12 82 VAL A N 1
ATOM 614 C CA . VAL A 1 82 ? -9.847 15.220 2.179 1.00 96.12 82 VAL A CA 1
ATOM 615 C C . VAL A 1 82 ? -10.265 13.896 2.810 1.00 96.12 82 VAL A C 1
ATOM 617 O O . VAL A 1 82 ? -11.409 13.722 3.220 1.00 96.12 82 VAL A O 1
ATOM 620 N N . SER A 1 83 ? -9.322 12.966 2.905 1.00 97.06 83 SER A N 1
ATOM 621 C CA . SER A 1 83 ? -9.544 11.621 3.426 1.00 97.06 83 SER A CA 1
ATOM 622 C C . SER A 1 83 ? -9.240 11.564 4.921 1.00 97.06 83 SER A C 1
ATOM 624 O O . SER A 1 83 ? -8.094 11.381 5.333 1.00 97.06 83 SER A O 1
ATOM 626 N N . TYR A 1 84 ? -10.264 11.767 5.748 1.00 97.88 84 TYR A N 1
ATOM 627 C CA . TYR A 1 84 ? -10.138 11.633 7.196 1.00 97.88 84 TYR A CA 1
ATOM 628 C C . TYR A 1 84 ? -10.367 10.186 7.633 1.00 97.88 84 TYR A C 1
ATOM 630 O O . TYR A 1 84 ? -11.412 9.607 7.346 1.00 97.88 84 TYR A O 1
ATOM 638 N N . ALA A 1 85 ? -9.423 9.639 8.404 1.00 97.75 85 ALA A N 1
ATOM 639 C CA . ALA A 1 85 ? -9.491 8.265 8.902 1.00 97.75 85 ALA A CA 1
ATOM 640 C C . ALA A 1 85 ? -10.793 7.965 9.664 1.00 97.75 85 ALA A C 1
ATOM 642 O O . ALA A 1 85 ? -11.361 6.895 9.480 1.00 97.75 85 ALA A O 1
ATOM 643 N N . ILE A 1 86 ? -11.299 8.914 10.463 1.00 98.44 86 ILE A N 1
ATOM 644 C CA . ILE A 1 86 ? -12.559 8.749 11.202 1.00 98.44 86 ILE A CA 1
ATOM 645 C C . ILE A 1 86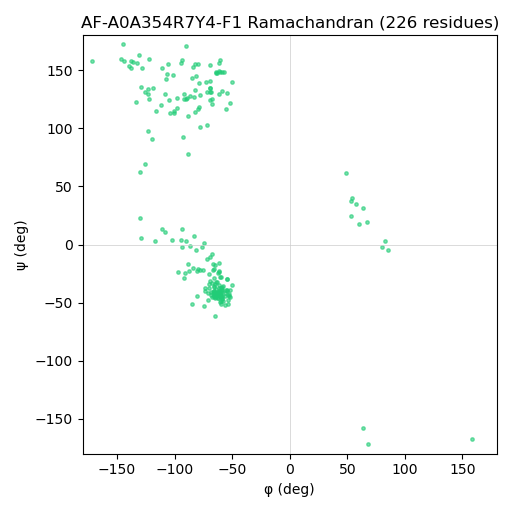 ? -13.754 8.475 10.288 1.00 98.44 86 ILE A C 1
ATOM 647 O O . ILE A 1 86 ? -14.572 7.619 10.609 1.00 98.44 86 ILE A O 1
ATOM 651 N N . ASP A 1 87 ? -13.847 9.150 9.143 1.00 98.38 87 ASP A N 1
ATOM 652 C CA . ASP A 1 87 ? -14.988 8.991 8.243 1.00 98.38 87 ASP A CA 1
ATOM 653 C C . ASP A 1 87 ? -14.981 7.568 7.654 1.00 98.38 87 ASP A C 1
ATOM 655 O O . ASP A 1 87 ? -16.008 6.895 7.632 1.00 98.38 87 ASP A O 1
ATOM 659 N N . THR A 1 88 ? -13.798 7.062 7.299 1.00 98.38 88 THR A N 1
ATOM 660 C CA . THR A 1 88 ? -13.603 5.675 6.857 1.00 98.38 88 THR A CA 1
ATOM 661 C C . THR A 1 88 ? -13.872 4.663 7.976 1.00 98.38 88 THR A C 1
ATOM 663 O O . THR A 1 88 ? -14.572 3.680 7.750 1.00 98.38 88 THR A O 1
ATOM 666 N N . VAL A 1 89 ? -13.373 4.887 9.196 1.00 98.50 89 VAL A N 1
ATOM 667 C CA . VAL A 1 89 ? -13.598 3.969 10.328 1.00 98.50 89 VAL A CA 1
ATOM 668 C C . VAL A 1 89 ? -15.076 3.891 10.710 1.00 98.50 89 VAL A C 1
ATOM 670 O O . VAL A 1 89 ? -15.559 2.798 10.989 1.00 98.50 89 VAL A O 1
ATOM 673 N N . ARG A 1 90 ? -15.820 5.004 10.670 1.00 98.56 90 ARG A N 1
ATOM 674 C CA . ARG A 1 90 ? -17.274 5.012 10.907 1.00 98.56 90 ARG A CA 1
ATOM 675 C C . ARG A 1 90 ? -18.021 4.140 9.896 1.00 98.56 90 ARG A C 1
ATOM 677 O O . ARG A 1 90 ? -18.895 3.375 10.291 1.00 98.56 90 ARG A O 1
ATOM 684 N N . GLU A 1 91 ? -17.666 4.224 8.613 1.00 98.38 91 GLU A N 1
ATOM 685 C CA . GLU A 1 91 ? -18.261 3.371 7.574 1.00 98.38 91 GLU A CA 1
ATOM 686 C C . GLU A 1 91 ? -17.974 1.894 7.829 1.00 98.38 91 GLU A C 1
ATOM 688 O O . GLU A 1 91 ? -18.889 1.079 7.812 1.00 98.38 91 GLU A O 1
ATOM 693 N N . PHE A 1 92 ? -16.722 1.559 8.144 1.00 98.31 92 PHE A N 1
ATOM 694 C CA . PHE A 1 92 ? -16.341 0.190 8.476 1.00 98.31 92 PHE A CA 1
ATOM 695 C C . PHE A 1 92 ? -17.053 -0.333 9.722 1.00 98.31 92 PHE A C 1
ATOM 697 O O . PHE A 1 92 ? -17.522 -1.464 9.713 1.00 98.31 92 PHE A O 1
ATOM 704 N N . ALA A 1 93 ? -17.184 0.479 10.770 1.00 98.12 93 ALA A N 1
ATOM 705 C CA . ALA A 1 93 ? -17.878 0.082 11.991 1.00 98.12 93 ALA A CA 1
ATOM 706 C C . ALA A 1 93 ? -19.375 -0.167 11.740 1.00 98.12 93 ALA A C 1
ATOM 708 O O . ALA A 1 93 ? -19.963 -1.060 12.344 1.00 98.12 93 ALA A O 1
ATOM 709 N N . ALA A 1 94 ? -19.988 0.594 10.827 1.00 98.12 94 ALA A N 1
ATOM 710 C CA . ALA A 1 94 ? -21.374 0.390 10.417 1.00 98.12 94 ALA A CA 1
ATOM 711 C C . ALA A 1 94 ? -21.552 -0.849 9.518 1.00 98.12 94 ALA A C 1
ATOM 713 O O . ALA A 1 94 ? -22.529 -1.578 9.670 1.00 98.12 94 ALA A O 1
ATOM 714 N N . GLU A 1 95 ? -20.618 -1.093 8.593 1.00 97.69 95 GLU A N 1
ATOM 715 C CA . GLU A 1 95 ? -20.601 -2.270 7.708 1.00 97.69 95 GLU A CA 1
ATOM 716 C C . GLU A 1 95 ? -20.297 -3.569 8.477 1.00 97.69 95 GLU A C 1
ATOM 718 O O . GLU A 1 95 ? -20.797 -4.635 8.116 1.00 97.69 95 GLU A O 1
ATOM 723 N N . HIS A 1 96 ? -19.510 -3.472 9.551 1.00 97.00 96 HIS A N 1
ATOM 724 C CA . HIS A 1 96 ? -18.983 -4.594 10.324 1.00 97.00 96 HIS A CA 1
ATOM 725 C C . HIS A 1 96 ? -19.231 -4.430 11.840 1.00 97.00 96 HIS A C 1
ATOM 727 O O . HIS A 1 96 ? -18.283 -4.384 12.625 1.00 97.00 96 HIS A O 1
ATOM 733 N N . PRO A 1 97 ? -20.498 -4.380 12.301 1.00 96.62 97 PRO A N 1
ATOM 734 C CA . PRO A 1 97 ? -20.842 -4.046 13.692 1.00 96.62 97 PRO A CA 1
ATOM 735 C C . PRO A 1 97 ? -20.414 -5.097 14.732 1.00 96.62 97 PRO A C 1
ATOM 737 O O . PRO A 1 97 ? -20.550 -4.874 15.935 1.00 96.62 97 PRO A O 1
ATOM 740 N N . HIS A 1 98 ? -19.945 -6.263 14.284 1.00 96.50 98 HIS A N 1
ATOM 741 C CA . HIS A 1 98 ? -19.517 -7.377 15.132 1.00 96.50 98 HIS A CA 1
ATOM 742 C C . HIS A 1 98 ? -18.032 -7.718 14.972 1.00 96.50 98 HIS A C 1
ATOM 744 O O . HIS A 1 98 ? -17.574 -8.689 15.573 1.00 96.50 98 HIS A O 1
ATOM 750 N N . ASP A 1 99 ? -17.290 -6.964 14.165 1.00 97.38 99 ASP A N 1
ATOM 751 C CA . ASP A 1 99 ? -15.864 -7.189 13.954 1.00 97.38 99 ASP A CA 1
ATOM 752 C C . ASP A 1 99 ? -15.040 -6.125 14.680 1.00 97.38 99 ASP A C 1
ATOM 754 O O . ASP A 1 99 ? -15.498 -5.018 14.964 1.00 97.38 99 ASP A O 1
ATOM 758 N N . GLU A 1 100 ? -13.803 -6.477 15.002 1.00 98.00 100 GLU A N 1
ATOM 759 C CA . GLU A 1 100 ? -12.853 -5.562 15.617 1.00 98.00 100 GLU A CA 1
ATOM 760 C C . GLU A 1 100 ? -12.069 -4.828 14.531 1.00 98.00 100 GLU A C 1
ATOM 762 O O . GLU A 1 100 ? -11.445 -5.446 13.666 1.00 98.00 100 GLU A O 1
ATOM 767 N N . LEU A 1 101 ? -12.062 -3.497 14.588 1.00 98.69 101 LEU A N 1
ATOM 768 C CA . LEU A 1 101 ? -11.279 -2.679 13.668 1.00 98.69 101 LEU A CA 1
ATOM 769 C C . LEU A 1 101 ? -9.902 -2.387 14.260 1.00 98.69 101 LEU A C 1
ATOM 771 O O . LEU A 1 101 ? -9.782 -1.820 15.350 1.00 98.69 101 LEU A O 1
ATOM 775 N N . VAL A 1 102 ? -8.856 -2.718 13.507 1.00 98.75 102 VAL A N 1
ATOM 776 C CA . VAL A 1 102 ? -7.466 -2.425 13.862 1.00 98.75 102 VAL A CA 1
ATOM 777 C C . VAL A 1 102 ? -6.889 -1.462 12.834 1.00 98.75 102 VAL A C 1
ATOM 779 O O . VAL A 1 102 ? -6.736 -1.812 11.670 1.00 98.75 102 VAL A O 1
ATOM 782 N N . PHE A 1 103 ? -6.544 -0.243 13.233 1.00 98.44 103 PHE A N 1
ATOM 783 C CA . PHE A 1 103 ? -5.926 0.729 12.337 1.00 98.44 103 PHE A CA 1
ATOM 784 C C . PHE A 1 103 ? -4.403 0.560 12.351 1.00 98.44 103 PHE A C 1
ATOM 786 O O . PHE A 1 103 ? -3.734 0.842 13.349 1.00 98.44 103 PHE A O 1
ATOM 793 N N . LEU A 1 104 ? -3.853 0.079 11.238 1.00 98.44 104 LEU A N 1
ATOM 794 C CA . LEU A 1 104 ? -2.428 -0.190 11.070 1.00 98.44 104 LEU A CA 1
ATOM 795 C C . LEU A 1 104 ? -1.710 1.111 10.693 1.00 98.44 104 LEU A C 1
ATOM 797 O O . LEU A 1 104 ? -2.089 1.770 9.723 1.00 98.44 104 LEU A O 1
ATOM 801 N N . ILE A 1 105 ? -0.662 1.478 11.431 1.00 95.56 105 ILE A N 1
ATOM 802 C CA . ILE A 1 105 ? 0.141 2.679 11.156 1.00 95.56 105 ILE A CA 1
ATOM 803 C C . ILE A 1 105 ? 1.641 2.411 11.283 1.00 95.56 105 ILE A C 1
ATOM 805 O O . ILE A 1 105 ? 2.073 1.501 11.988 1.00 95.56 105 ILE A O 1
ATOM 809 N N . GLY A 1 106 ? 2.445 3.239 10.617 1.00 93.00 106 GLY A N 1
ATOM 810 C CA . GLY A 1 106 ? 3.874 3.354 10.905 1.00 93.00 106 GLY A CA 1
ATOM 811 C C . GLY A 1 106 ? 4.134 4.226 12.137 1.00 93.00 106 GLY A C 1
ATOM 812 O O . GLY A 1 106 ? 3.329 5.098 12.479 1.00 93.00 106 GLY A O 1
ATOM 813 N N . GLU A 1 107 ? 5.278 4.021 12.792 1.00 92.00 107 GLU A N 1
ATOM 814 C CA . GLU A 1 107 ? 5.728 4.811 13.951 1.00 92.00 107 GLU A CA 1
ATOM 815 C C . GLU A 1 107 ? 5.766 6.325 13.674 1.00 92.00 107 GLU A C 1
ATOM 817 O O . GLU A 1 107 ? 5.534 7.137 14.568 1.00 92.00 107 GLU A O 1
ATOM 822 N N . ASP A 1 108 ? 5.999 6.719 12.421 1.00 87.94 108 ASP A N 1
ATOM 823 C CA . ASP A 1 108 ? 6.095 8.110 11.980 1.00 87.94 108 ASP A CA 1
ATOM 824 C C . ASP A 1 108 ? 4.763 8.867 12.094 1.00 87.94 108 ASP A C 1
ATOM 826 O O . ASP A 1 108 ? 4.744 10.095 12.205 1.00 87.94 108 ASP A O 1
ATOM 830 N N . SER A 1 109 ? 3.648 8.138 12.124 1.00 90.56 109 SER A N 1
ATOM 831 C CA . SER A 1 109 ? 2.308 8.700 12.285 1.00 90.56 109 SER A CA 1
ATOM 832 C C . SER A 1 109 ? 1.933 8.941 13.752 1.00 90.56 109 SER A C 1
ATOM 834 O O . SER A 1 109 ? 1.058 9.766 14.023 1.00 90.56 109 SER A O 1
ATOM 836 N N . VAL A 1 110 ? 2.606 8.280 14.704 1.00 92.88 110 VAL A N 1
ATOM 837 C CA . VAL A 1 110 ? 2.222 8.250 16.129 1.00 92.88 110 VAL A CA 1
ATOM 838 C C . VAL A 1 110 ? 2.221 9.642 16.752 1.00 92.88 110 VAL A C 1
ATOM 840 O O . VAL A 1 110 ? 1.223 10.051 17.341 1.00 92.88 110 VAL A O 1
ATOM 843 N N . ALA A 1 111 ? 3.295 10.414 16.562 1.00 92.50 111 ALA A N 1
ATOM 844 C CA . ALA A 1 111 ? 3.394 11.776 17.096 1.00 92.50 111 ALA A CA 1
ATOM 845 C C . ALA A 1 111 ? 2.310 12.718 16.533 1.00 92.50 111 ALA A C 1
ATOM 847 O O . ALA A 1 111 ? 1.982 13.740 17.135 1.00 92.50 111 ALA A O 1
ATOM 848 N N . GLY A 1 112 ? 1.748 12.386 15.366 1.00 92.50 112 GLY A N 1
ATOM 849 C CA . GLY A 1 112 ? 0.687 13.146 14.720 1.00 92.50 112 GLY A CA 1
ATOM 850 C C . GLY A 1 112 ? -0.730 12.757 15.142 1.00 92.50 112 GLY A C 1
ATOM 851 O O . GLY A 1 112 ? -1.631 13.556 14.888 1.00 92.50 112 GLY A O 1
ATOM 852 N N . LEU A 1 113 ? -0.935 11.592 15.770 1.00 93.75 113 LEU A N 1
ATOM 853 C CA . LEU A 1 113 ? -2.26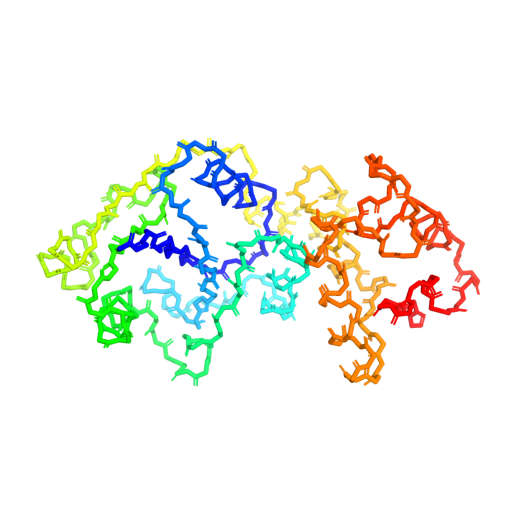1 11.032 16.066 1.00 93.75 113 LEU A CA 1
ATOM 854 C C . LEU A 1 113 ? -3.209 11.996 16.797 1.00 93.75 113 LEU A C 1
ATOM 856 O O . LEU A 1 113 ? -4.338 12.140 16.334 1.00 93.75 113 LEU A O 1
ATOM 860 N N . PRO A 1 114 ? -2.786 12.740 17.842 1.00 94.62 114 PRO A N 1
ATOM 861 C CA . PRO A 1 114 ? -3.687 13.664 18.537 1.00 94.62 114 PRO A CA 1
ATOM 862 C C . PRO A 1 114 ? -4.248 14.792 17.657 1.00 94.62 114 PRO A C 1
ATOM 864 O O . PRO A 1 114 ? -5.206 15.451 18.042 1.00 94.62 114 PRO A O 1
ATOM 867 N N . ARG A 1 115 ? -3.651 15.038 16.481 1.00 95.56 115 ARG A N 1
ATOM 868 C CA . ARG A 1 115 ? -4.113 16.040 15.507 1.00 95.56 115 ARG A CA 1
ATOM 869 C C . ARG A 1 115 ? -5.052 15.462 14.448 1.00 95.56 115 ARG A C 1
ATOM 871 O O . ARG A 1 115 ? -5.481 16.198 13.561 1.00 95.56 115 ARG A O 1
ATOM 878 N N . TRP A 1 116 ? -5.320 14.157 14.467 1.00 96.94 116 TRP A N 1
ATOM 879 C CA . TRP A 1 116 ? -6.261 13.548 13.533 1.00 96.94 116 TRP A CA 1
ATOM 880 C C . TRP A 1 116 ? -7.679 14.020 13.870 1.00 96.94 116 TRP A C 1
ATOM 882 O O . TRP A 1 116 ? -8.036 14.164 15.040 1.00 96.94 116 TRP A O 1
ATOM 892 N N . LYS A 1 117 ? -8.485 14.280 12.836 1.00 97.69 117 LYS A N 1
ATOM 893 C CA . LYS A 1 117 ? -9.886 14.693 12.994 1.00 97.69 117 LYS A CA 1
ATOM 894 C C . LYS A 1 117 ? -10.624 13.671 13.863 1.00 97.69 117 LYS A C 1
ATOM 896 O O . LYS A 1 117 ? -10.540 12.475 13.592 1.00 97.69 117 LYS A O 1
ATOM 901 N N . ASP A 1 118 ? -11.334 14.165 14.875 1.00 97.81 118 ASP A N 1
ATOM 902 C CA . ASP A 1 118 ? -12.125 13.372 15.821 1.00 97.81 118 ASP A CA 1
ATOM 903 C C . ASP A 1 118 ? -11.328 12.228 16.490 1.00 97.81 118 ASP A C 1
ATOM 905 O O . ASP A 1 118 ? -11.858 11.142 16.722 1.00 97.81 118 ASP A O 1
ATOM 909 N N . TYR A 1 119 ? -10.044 12.448 16.814 1.00 97.56 119 TYR A N 1
ATOM 910 C CA . TYR A 1 119 ? -9.157 11.413 17.372 1.00 97.56 119 TYR A CA 1
ATOM 911 C C . TYR A 1 119 ? -9.730 10.685 18.604 1.00 97.56 119 TYR A C 1
ATOM 913 O O . TYR A 1 119 ? -9.582 9.468 18.728 1.00 97.56 119 TYR A O 1
ATOM 921 N N . ASP A 1 120 ? -10.417 11.401 19.500 1.00 97.44 120 ASP A N 1
ATOM 922 C CA . ASP A 1 120 ? -11.036 10.801 20.689 1.00 97.44 120 ASP A CA 1
ATOM 923 C C . ASP A 1 120 ? -12.167 9.823 20.375 1.00 97.44 120 ASP A C 1
ATOM 925 O O . ASP A 1 120 ? -12.413 8.901 21.151 1.00 97.44 120 ASP A O 1
ATOM 929 N N . GLU A 1 121 ? -12.866 10.018 19.262 1.00 98.06 121 GLU A N 1
ATOM 930 C CA . GLU A 1 121 ? -13.843 9.057 18.765 1.00 98.06 121 GLU A CA 1
ATOM 931 C C . GLU A 1 121 ? -13.144 7.930 18.012 1.00 98.06 121 GLU A C 1
ATOM 933 O O . GLU A 1 121 ? -13.418 6.758 18.257 1.00 98.06 121 GLU A O 1
ATOM 938 N N . LEU A 1 122 ? -12.178 8.274 17.160 1.00 98.12 122 LEU A N 1
ATOM 939 C CA . LEU A 1 122 ? -11.425 7.316 16.360 1.00 98.12 122 LEU A CA 1
ATOM 940 C C . LEU A 1 122 ? -10.794 6.221 17.230 1.00 98.12 122 LEU A C 1
ATOM 942 O O . LEU A 1 122 ? -10.978 5.038 16.960 1.00 98.12 122 LEU A O 1
ATOM 946 N N . ARG A 1 123 ? -10.134 6.597 18.332 1.00 96.62 123 ARG A N 1
ATOM 947 C CA . ARG A 1 123 ? -9.519 5.642 19.273 1.00 96.62 123 ARG A CA 1
ATOM 948 C C . ARG A 1 123 ? -10.519 4.799 20.077 1.00 96.62 123 ARG A C 1
ATOM 950 O O . ARG A 1 123 ? -10.094 3.898 20.790 1.00 96.62 123 ARG A O 1
ATOM 957 N N . LYS A 1 124 ? -11.817 5.122 20.035 1.00 97.38 124 LYS A N 1
ATOM 958 C CA . LYS A 1 124 ? -12.894 4.297 20.616 1.00 97.38 124 LYS A CA 1
ATOM 959 C C . LYS A 1 124 ? -13.472 3.320 19.594 1.00 97.38 124 LYS A C 1
ATOM 961 O O . LYS A 1 124 ? -13.970 2.276 19.992 1.00 97.38 124 LYS A O 1
ATOM 966 N N . LEU A 1 125 ? -13.429 3.671 18.307 1.00 98.00 125 LEU A N 1
ATOM 967 C CA . LEU A 1 125 ? -13.966 2.855 17.216 1.00 98.00 125 LEU A CA 1
ATOM 968 C C . LEU A 1 125 ? -12.963 1.832 16.673 1.00 98.00 125 LEU A C 1
ATOM 970 O O . LEU A 1 125 ? -13.373 0.837 16.083 1.00 98.00 125 LEU A O 1
ATOM 974 N N . CYS A 1 126 ? -11.661 2.060 16.851 1.00 97.81 126 CYS A N 1
ATOM 975 C CA . CYS A 1 126 ? -10.627 1.122 16.426 1.00 97.81 126 CYS A CA 1
ATOM 976 C C . CYS A 1 126 ? -9.434 1.081 17.386 1.00 97.81 126 CYS A C 1
ATOM 978 O O . CYS A 1 126 ? -9.136 2.054 18.082 1.00 97.81 126 CYS A O 1
ATOM 980 N N . THR A 1 127 ? -8.699 -0.029 17.345 1.00 97.94 127 THR A N 1
ATOM 981 C CA . THR A 1 127 ? -7.409 -0.188 18.026 1.00 97.94 127 THR A CA 1
ATOM 982 C C . THR A 1 127 ? -6.273 0.197 17.084 1.00 97.94 127 THR A C 1
ATOM 984 O O . THR A 1 127 ? -6.204 -0.309 15.971 1.00 97.94 127 THR A O 1
ATOM 987 N N . PHE A 1 128 ? -5.349 1.058 17.508 1.00 98.06 128 PHE A N 1
ATOM 988 C CA . PHE A 1 128 ? -4.153 1.351 16.714 1.00 98.06 128 PHE A CA 1
ATOM 989 C C . PHE A 1 128 ? -3.083 0.281 16.921 1.00 98.06 128 PHE A C 1
ATOM 991 O O . PHE A 1 128 ? -2.749 -0.047 18.059 1.00 98.06 128 PHE A O 1
ATOM 998 N N . HIS A 1 129 ? -2.495 -0.206 15.829 1.00 98.19 129 HIS A N 1
ATOM 999 C CA . HIS A 1 129 ? -1.325 -1.077 15.876 1.00 98.19 129 HIS A CA 1
ATOM 1000 C C . HIS A 1 129 ? -0.173 -0.447 15.090 1.00 98.19 129 HIS A C 1
ATOM 1002 O O . HIS A 1 129 ? -0.328 -0.066 13.927 1.00 98.19 129 HIS A O 1
ATOM 1008 N N . VAL A 1 130 ? 0.973 -0.298 15.755 1.00 97.19 130 VAL A N 1
ATOM 1009 C CA . VAL A 1 130 ? 2.099 0.514 15.283 1.00 97.19 130 VAL A CA 1
ATOM 1010 C C . VAL A 1 130 ? 3.247 -0.381 14.846 1.00 97.19 130 VAL A C 1
ATOM 1012 O O . VAL A 1 130 ? 3.713 -1.214 15.619 1.00 97.19 130 VAL A O 1
ATOM 1015 N N . TYR A 1 131 ? 3.754 -0.143 13.641 1.00 96.00 131 TYR A N 1
ATOM 1016 C CA . TYR A 1 131 ? 4.942 -0.808 13.123 1.00 96.00 131 TYR A CA 1
ATOM 1017 C C . TYR A 1 131 ? 6.151 0.128 13.079 1.00 96.00 131 TYR A C 1
ATOM 1019 O O . TYR A 1 131 ? 5.998 1.294 12.703 1.00 96.00 131 TYR A O 1
ATOM 1027 N N . PRO A 1 132 ? 7.361 -0.378 13.385 1.00 92.69 132 PRO A N 1
ATOM 1028 C CA . PRO A 1 132 ? 8.580 0.398 13.239 1.00 92.69 132 PRO A CA 1
ATOM 1029 C C . PRO A 1 132 ? 8.785 0.860 11.800 1.00 92.69 132 PRO A C 1
ATOM 1031 O O . PRO A 1 132 ? 8.419 0.159 10.848 1.00 92.69 132 PRO A O 1
ATOM 1034 N N . ARG A 1 133 ? 9.414 2.021 11.632 1.00 85.12 133 ARG A N 1
ATOM 1035 C CA . ARG A 1 133 ? 9.713 2.553 10.304 1.00 85.12 133 ARG A CA 1
ATOM 1036 C C . ARG A 1 133 ? 10.777 1.693 9.642 1.00 85.12 133 ARG A C 1
ATOM 1038 O O . ARG A 1 133 ? 11.800 1.365 10.240 1.00 85.12 133 ARG A O 1
ATOM 1045 N N . THR A 1 134 ? 10.552 1.363 8.377 1.00 86.38 134 THR A N 1
ATOM 1046 C CA . THR A 1 134 ? 11.575 0.742 7.540 1.00 86.38 134 THR A CA 1
ATOM 1047 C C . THR A 1 134 ? 12.341 1.817 6.751 1.00 86.38 134 THR A C 1
ATOM 1049 O O . THR A 1 134 ? 11.838 2.934 6.590 1.00 86.38 134 THR A O 1
ATOM 1052 N N . PRO A 1 135 ? 13.565 1.533 6.271 1.00 86.56 135 PRO A N 1
ATOM 1053 C CA . PRO A 1 135 ? 14.362 2.515 5.530 1.00 86.56 135 PRO A CA 1
ATOM 1054 C C . PRO A 1 135 ? 13.699 3.012 4.236 1.00 86.56 135 PRO A C 1
ATOM 1056 O O . PRO A 1 135 ? 13.952 4.135 3.799 1.00 86.56 135 PRO A O 1
ATOM 1059 N N . GLU A 1 136 ? 12.851 2.196 3.606 1.00 91.62 136 GLU A N 1
ATOM 1060 C CA . GLU A 1 136 ? 12.181 2.547 2.359 1.00 91.62 136 GLU A CA 1
ATOM 1061 C C . GLU A 1 136 ? 11.140 3.647 2.583 1.00 91.62 136 GLU A C 1
ATOM 1063 O O . GLU A 1 136 ? 10.306 3.583 3.487 1.00 91.62 136 GLU A O 1
ATOM 1068 N N . SER A 1 137 ? 11.128 4.642 1.698 1.00 94.06 137 SER A N 1
ATOM 1069 C CA . SER A 1 137 ? 10.116 5.693 1.720 1.00 94.06 137 SER A CA 1
ATOM 1070 C C . SER A 1 137 ? 9.630 6.028 0.321 1.00 94.06 137 SER A C 1
ATOM 1072 O O . SER A 1 137 ? 10.371 5.940 -0.658 1.00 94.06 137 SER A O 1
ATOM 1074 N N . SER A 1 138 ? 8.384 6.492 0.229 1.00 94.31 138 SER A N 1
ATOM 1075 C CA . SER A 1 138 ? 7.826 6.966 -1.041 1.00 94.31 138 SER A CA 1
ATOM 1076 C C . SER A 1 138 ? 8.670 8.105 -1.624 1.00 94.31 138 SER A C 1
ATOM 1078 O O . SER A 1 138 ? 8.846 8.186 -2.832 1.00 94.31 138 SER A O 1
ATOM 1080 N N . THR A 1 139 ? 9.220 8.973 -0.766 1.00 93.56 139 THR A N 1
ATOM 1081 C CA . THR A 1 139 ? 10.103 10.068 -1.183 1.00 93.56 139 THR A CA 1
ATOM 1082 C C . THR A 1 139 ? 11.371 9.552 -1.846 1.00 93.56 139 THR A C 1
ATOM 1084 O O . THR A 1 139 ? 11.688 10.020 -2.930 1.00 93.56 139 THR A O 1
ATOM 1087 N N . GLU A 1 140 ? 12.031 8.554 -1.262 1.00 95.50 140 GLU A N 1
ATOM 1088 C CA . GLU A 1 140 ? 13.230 7.951 -1.853 1.00 95.50 140 GLU A CA 1
ATOM 1089 C C . GLU A 1 140 ? 12.936 7.329 -3.225 1.00 95.50 140 GLU A C 1
ATOM 1091 O O . GLU A 1 140 ? 13.685 7.547 -4.175 1.00 95.50 140 GLU A O 1
ATOM 1096 N N . VAL A 1 141 ? 11.799 6.635 -3.377 1.00 96.19 141 VAL A N 1
ATOM 1097 C CA . VAL A 1 141 ? 11.391 6.094 -4.686 1.00 96.19 141 VAL A CA 1
ATOM 1098 C C . VAL A 1 141 ? 11.236 7.212 -5.721 1.00 96.19 141 VAL A C 1
ATOM 1100 O O . VAL A 1 141 ? 11.727 7.081 -6.841 1.00 96.19 141 VAL A O 1
ATOM 1103 N N . ARG A 1 142 ? 10.587 8.328 -5.360 1.00 95.25 142 ARG A N 1
ATOM 1104 C CA . ARG A 1 142 ? 10.429 9.479 -6.266 1.00 95.25 142 ARG A CA 1
ATOM 1105 C C . ARG A 1 142 ? 11.772 10.115 -6.624 1.00 95.25 142 ARG A C 1
ATOM 1107 O O . ARG A 1 142 ? 11.986 10.416 -7.795 1.00 95.25 142 ARG A O 1
ATOM 1114 N N . THR A 1 143 ? 12.666 10.283 -5.650 1.00 95.00 143 THR A N 1
ATOM 1115 C CA . THR A 1 143 ? 14.016 10.822 -5.869 1.00 95.00 143 THR A CA 1
ATOM 1116 C C . THR A 1 143 ? 14.796 9.949 -6.847 1.00 95.00 143 THR A C 1
ATOM 1118 O O . THR A 1 143 ? 15.263 10.449 -7.866 1.00 95.00 143 THR A O 1
ATOM 1121 N N . ARG A 1 144 ? 14.860 8.631 -6.614 1.00 95.69 144 ARG A N 1
ATOM 1122 C CA . ARG A 1 144 ? 15.567 7.711 -7.516 1.00 95.69 144 ARG A CA 1
ATOM 1123 C C . ARG A 1 144 ? 14.980 7.706 -8.923 1.00 95.69 144 ARG A C 1
ATOM 1125 O O . ARG A 1 144 ? 15.741 7.736 -9.883 1.00 95.69 144 ARG A O 1
ATOM 1132 N N . LEU A 1 145 ? 13.653 7.736 -9.060 1.00 93.69 145 LEU A N 1
ATOM 1133 C CA . LEU A 1 145 ? 13.003 7.844 -10.370 1.00 93.69 145 LEU A CA 1
ATOM 1134 C C . LEU A 1 145 ? 13.383 9.137 -11.105 1.00 93.69 145 LEU A C 1
ATOM 1136 O O . LEU A 1 145 ? 13.676 9.083 -12.297 1.00 93.69 145 LEU A O 1
ATOM 1140 N N . ALA A 1 146 ? 13.400 10.278 -10.411 1.00 92.75 146 ALA A N 1
ATOM 1141 C CA . ALA A 1 146 ? 13.792 11.561 -10.997 1.00 92.75 146 ALA A CA 1
ATOM 1142 C C . ALA A 1 146 ? 15.267 11.578 -11.438 1.00 92.75 146 ALA A C 1
ATOM 1144 O O . ALA A 1 146 ? 15.609 12.207 -12.435 1.00 92.75 146 ALA A O 1
ATOM 1145 N N . GLU A 1 147 ? 16.124 10.851 -10.724 1.00 95.94 147 GLU A N 1
ATOM 1146 C CA . GLU A 1 147 ? 17.552 10.702 -11.023 1.00 95.94 147 GLU A CA 1
ATOM 1147 C C . GLU A 1 147 ? 17.860 9.565 -12.016 1.00 95.94 147 GLU A C 1
ATOM 1149 O O . GLU A 1 147 ? 19.024 9.330 -12.337 1.00 95.94 147 GLU A O 1
ATOM 1154 N N . GLY A 1 148 ? 16.849 8.823 -12.485 1.00 93.50 148 GLY A N 1
ATOM 1155 C CA . GLY A 1 148 ? 17.037 7.656 -13.355 1.00 93.50 148 GLY A CA 1
ATOM 1156 C C . GLY A 1 148 ? 17.730 6.464 -12.677 1.00 93.50 148 GLY A C 1
ATOM 1157 O O . GLY A 1 148 ? 18.271 5.595 -13.362 1.00 93.50 148 GLY A O 1
ATOM 1158 N N . LYS A 1 149 ? 17.734 6.410 -11.341 1.00 95.19 149 LYS A N 1
ATOM 1159 C CA . LYS A 1 149 ? 18.327 5.326 -10.549 1.00 95.19 149 LYS A CA 1
ATOM 1160 C C . LYS A 1 149 ? 17.361 4.137 -10.390 1.00 95.19 149 LYS A C 1
ATOM 1162 O O . LYS A 1 149 ? 16.144 4.334 -10.378 1.00 95.19 149 LYS A O 1
ATOM 1167 N N . PRO A 1 150 ? 17.881 2.906 -10.214 1.00 94.06 150 PRO A N 1
ATOM 1168 C CA . PRO A 1 150 ? 17.059 1.723 -9.952 1.00 94.06 150 PRO A CA 1
ATOM 1169 C C . PRO A 1 150 ? 16.231 1.832 -8.663 1.00 94.06 150 PRO A C 1
ATOM 1171 O O . PRO A 1 150 ? 16.662 2.444 -7.682 1.00 94.06 150 PRO A O 1
ATOM 1174 N N . ILE A 1 151 ? 15.058 1.194 -8.664 1.00 95.88 151 ILE A N 1
ATOM 1175 C CA . ILE A 1 151 ? 14.115 1.162 -7.529 1.00 95.88 151 ILE A CA 1
ATOM 1176 C C . ILE A 1 151 ? 13.667 -0.258 -7.156 1.00 95.88 151 ILE A C 1
ATOM 1178 O O . ILE A 1 151 ? 12.772 -0.421 -6.328 1.00 95.88 151 ILE A O 1
ATOM 1182 N N . ASP A 1 152 ? 14.238 -1.285 -7.788 1.00 93.44 152 ASP A N 1
ATOM 1183 C CA . ASP A 1 152 ? 13.845 -2.692 -7.644 1.00 93.44 152 ASP A CA 1
ATOM 1184 C C . ASP A 1 152 ? 14.008 -3.222 -6.207 1.00 93.44 152 ASP A C 1
ATOM 1186 O O . ASP A 1 152 ? 13.332 -4.170 -5.814 1.00 93.44 152 ASP A O 1
ATOM 1190 N N . ASP A 1 153 ? 14.877 -2.592 -5.416 1.00 94.56 153 ASP A N 1
ATOM 1191 C CA . ASP A 1 153 ? 15.086 -2.837 -3.987 1.00 94.56 153 ASP A CA 1
ATOM 1192 C C . ASP A 1 153 ? 14.040 -2.147 -3.096 1.00 94.56 153 ASP A C 1
ATOM 1194 O O . ASP A 1 153 ? 13.796 -2.578 -1.971 1.00 94.56 153 ASP A O 1
ATOM 1198 N N . LEU A 1 154 ? 13.391 -1.090 -3.590 1.00 96.50 154 LEU A N 1
ATOM 1199 C CA . LEU A 1 154 ? 12.478 -0.262 -2.803 1.00 96.50 154 LEU A CA 1
ATOM 1200 C C . LEU A 1 154 ? 11.010 -0.641 -2.975 1.00 96.50 154 LEU A C 1
ATOM 1202 O O . LEU A 1 154 ? 10.199 -0.329 -2.103 1.00 96.50 154 LEU A O 1
ATOM 1206 N N . VAL A 1 155 ? 10.630 -1.271 -4.088 1.00 96.44 155 VAL A N 1
ATOM 1207 C CA . VAL A 1 155 ? 9.224 -1.556 -4.408 1.00 96.44 155 VAL A CA 1
ATOM 1208 C C . VAL A 1 155 ? 9.016 -3.003 -4.866 1.00 96.44 155 VAL A C 1
ATOM 1210 O O . VAL A 1 155 ? 9.933 -3.620 -5.403 1.00 96.44 155 VAL A O 1
ATOM 1213 N N . PRO A 1 156 ? 7.797 -3.563 -4.731 1.00 94.69 156 PRO A N 1
ATOM 1214 C CA . PRO A 1 156 ? 7.488 -4.872 -5.298 1.00 94.69 156 PRO A CA 1
ATOM 1215 C C . PRO A 1 156 ? 7.739 -4.923 -6.816 1.00 94.69 156 PRO A C 1
ATOM 1217 O O . PRO A 1 156 ? 7.466 -3.933 -7.503 1.00 94.69 156 PRO A O 1
ATOM 1220 N N . PRO A 1 157 ? 8.132 -6.078 -7.391 1.00 93.06 157 PRO A N 1
ATOM 1221 C CA . PRO A 1 157 ? 8.442 -6.179 -8.818 1.00 93.06 157 PRO A CA 1
ATOM 1222 C C . PRO A 1 157 ? 7.316 -5.691 -9.740 1.00 93.06 157 PRO A C 1
ATOM 1224 O O . PRO A 1 157 ? 7.579 -4.995 -10.715 1.00 93.06 157 PRO A O 1
ATOM 1227 N N . ALA A 1 158 ? 6.051 -5.991 -9.423 1.00 93.88 158 ALA A N 1
ATOM 1228 C CA . ALA A 1 158 ? 4.911 -5.489 -10.195 1.00 93.88 158 ALA A CA 1
ATOM 1229 C C . ALA A 1 158 ? 4.872 -3.950 -10.228 1.00 93.88 158 ALA A C 1
ATOM 1231 O O . ALA A 1 158 ? 4.683 -3.353 -11.285 1.00 93.88 158 ALA A O 1
ATOM 1232 N N . VAL A 1 159 ? 5.101 -3.310 -9.078 1.00 96.31 159 VAL A N 1
ATOM 1233 C CA . VAL A 1 159 ? 5.097 -1.849 -8.921 1.00 96.31 159 VAL A CA 1
ATOM 1234 C C . VAL A 1 159 ? 6.242 -1.219 -9.712 1.00 96.31 159 VAL A C 1
ATOM 1236 O O . VAL A 1 159 ? 6.002 -0.258 -10.439 1.00 96.31 159 VAL A O 1
ATOM 1239 N N . ALA A 1 160 ? 7.451 -1.791 -9.648 1.00 95.44 160 ALA A N 1
ATOM 1240 C CA . ALA A 1 160 ? 8.596 -1.329 -10.438 1.00 95.44 160 ALA A CA 1
ATOM 1241 C C . ALA A 1 160 ? 8.284 -1.334 -11.944 1.00 95.44 160 ALA A C 1
ATOM 1243 O O . ALA A 1 160 ? 8.552 -0.357 -12.643 1.00 95.44 160 ALA A O 1
ATOM 1244 N N . LEU A 1 161 ? 7.652 -2.404 -12.443 1.00 93.25 161 LEU A N 1
ATOM 1245 C CA . LEU A 1 161 ? 7.284 -2.512 -13.856 1.00 93.25 161 LEU A CA 1
ATOM 1246 C C . LEU A 1 161 ? 6.235 -1.474 -14.283 1.00 93.25 161 LEU A C 1
ATOM 1248 O O . LEU A 1 161 ? 6.350 -0.922 -15.380 1.00 93.25 161 LEU A O 1
ATOM 1252 N N . PHE A 1 162 ? 5.234 -1.191 -13.442 1.00 94.62 162 PHE A N 1
ATOM 1253 C CA . PHE A 1 162 ? 4.241 -0.145 -13.719 1.00 94.62 162 PHE A CA 1
ATOM 1254 C C . PHE A 1 162 ? 4.856 1.259 -13.679 1.00 94.62 162 PHE A C 1
ATOM 1256 O O . PHE A 1 162 ? 4.586 2.062 -14.572 1.00 94.62 162 PHE A O 1
ATOM 1263 N N . LEU A 1 163 ? 5.710 1.550 -12.692 1.00 93.44 163 LEU A N 1
ATOM 1264 C CA . LEU A 1 163 ? 6.408 2.837 -12.581 1.00 93.44 163 LEU A CA 1
ATOM 1265 C C . LEU A 1 163 ? 7.328 3.088 -13.781 1.00 93.44 163 LEU A C 1
ATOM 1267 O O . LEU A 1 163 ? 7.326 4.180 -14.344 1.00 93.44 163 LEU A O 1
ATOM 1271 N N . ALA A 1 164 ? 8.032 2.053 -14.240 1.00 90.06 164 ALA A N 1
ATOM 1272 C CA . ALA A 1 164 ? 8.844 2.102 -15.452 1.00 90.06 164 ALA A CA 1
ATOM 1273 C C . ALA A 1 164 ? 8.013 2.085 -16.754 1.00 90.06 164 ALA A C 1
ATOM 1275 O O . ALA A 1 164 ? 8.590 2.056 -17.840 1.00 90.06 164 ALA A O 1
ATOM 1276 N N . LYS A 1 165 ? 6.671 2.059 -16.668 1.00 87.88 165 LYS A N 1
ATOM 1277 C CA . LYS A 1 165 ? 5.729 1.950 -17.799 1.00 87.88 165 LYS A CA 1
ATOM 1278 C C . LYS A 1 165 ? 6.011 0.757 -18.727 1.00 87.88 165 LYS A C 1
ATOM 1280 O O . LYS A 1 165 ? 5.616 0.770 -19.889 1.00 87.88 165 LYS A O 1
ATOM 1285 N N . LYS A 1 166 ? 6.666 -0.286 -18.207 1.00 85.75 166 LYS A N 1
ATOM 1286 C CA . LYS A 1 166 ? 7.047 -1.493 -18.957 1.00 85.75 166 LYS A CA 1
ATOM 1287 C C . LYS A 1 166 ? 5.880 -2.451 -19.159 1.00 85.75 166 LYS A C 1
ATOM 1289 O O . LYS A 1 166 ? 5.930 -3.289 -20.052 1.00 85.75 166 LYS A O 1
ATOM 1294 N N . VAL A 1 167 ? 4.855 -2.357 -18.314 1.00 93.19 167 VAL A N 1
ATOM 1295 C CA . VAL A 1 167 ? 3.677 -3.223 -18.383 1.00 93.19 167 VAL A CA 1
ATOM 1296 C C . VAL A 1 167 ? 2.389 -2.447 -18.167 1.00 93.19 167 VAL A C 1
ATOM 1298 O O . VAL A 1 167 ? 2.364 -1.385 -17.542 1.00 93.19 167 VAL A O 1
ATOM 1301 N N . ARG A 1 168 ? 1.299 -3.028 -18.659 1.00 93.94 168 ARG A N 1
ATOM 1302 C CA . ARG A 1 168 ? -0.082 -2.683 -18.315 1.00 93.94 168 ARG A CA 1
ATOM 1303 C C . ARG A 1 168 ? -0.835 -3.968 -17.988 1.00 93.94 168 ARG A C 1
ATOM 1305 O O . ARG A 1 168 ? -0.380 -5.054 -18.349 1.00 93.94 168 ARG A O 1
ATOM 1312 N N . TYR A 1 169 ? -1.986 -3.873 -17.329 1.00 94.94 169 TYR A N 1
ATOM 1313 C CA . TYR A 1 169 ? -2.927 -4.990 -17.407 1.00 94.94 169 TYR A CA 1
ATOM 1314 C C . TYR A 1 169 ? -3.394 -5.151 -18.848 1.00 94.94 169 TYR A C 1
ATOM 1316 O O . TYR A 1 169 ? -3.516 -4.160 -19.572 1.00 94.94 169 TYR A O 1
ATOM 1324 N N . GLN A 1 170 ? -3.664 -6.386 -19.257 1.00 93.94 170 GLN A N 1
ATOM 1325 C CA . GLN A 1 170 ? -4.300 -6.592 -20.551 1.00 93.94 170 GLN A CA 1
ATOM 1326 C C . GLN A 1 170 ? -5.761 -6.100 -20.551 1.00 93.94 170 GLN A C 1
ATOM 1328 O O . GLN A 1 170 ? -6.376 -6.038 -19.482 1.00 93.94 170 GLN A O 1
ATOM 1333 N N . PRO A 1 171 ? -6.319 -5.728 -21.719 1.00 93.31 171 PRO A N 1
ATOM 1334 C CA . PRO A 1 171 ? -7.563 -4.956 -21.775 1.00 93.31 171 PRO A CA 1
ATOM 1335 C C . PRO A 1 171 ? -8.836 -5.708 -21.363 1.00 93.31 171 PRO A C 1
ATOM 1337 O O . PRO A 1 171 ? -9.797 -5.063 -20.948 1.00 93.31 171 PRO A O 1
ATOM 1340 N N . ASP A 1 172 ? -8.890 -7.044 -21.474 1.00 95.31 172 ASP A N 1
ATOM 1341 C CA . ASP A 1 172 ? -10.093 -7.795 -21.089 1.00 95.31 172 ASP A CA 1
ATOM 1342 C C . ASP A 1 172 ? -10.161 -7.935 -19.563 1.00 95.31 172 ASP A C 1
ATOM 1344 O O . ASP A 1 172 ? -9.511 -8.792 -18.952 1.00 95.31 172 ASP A O 1
ATOM 1348 N N . THR A 1 173 ? -10.993 -7.100 -18.943 1.00 93.44 173 THR A N 1
ATOM 1349 C CA . THR A 1 173 ? -11.193 -7.056 -17.491 1.00 93.44 173 THR A CA 1
ATOM 1350 C C . THR A 1 173 ? -11.705 -8.373 -16.913 1.00 93.44 173 THR A C 1
ATOM 1352 O O . THR A 1 173 ? -11.389 -8.689 -15.766 1.00 93.44 173 THR A O 1
ATOM 1355 N N . ARG A 1 174 ? -12.432 -9.193 -17.686 1.00 95.56 174 ARG A N 1
ATOM 1356 C CA . ARG A 1 174 ? -12.896 -10.511 -17.222 1.00 95.56 174 ARG A CA 1
ATOM 1357 C C . ARG A 1 174 ? -11.713 -11.447 -17.035 1.00 95.56 174 ARG A C 1
ATOM 1359 O O . ARG A 1 174 ? -11.614 -12.095 -15.997 1.00 95.56 174 ARG A O 1
ATOM 1366 N N . ILE A 1 175 ? -10.789 -11.468 -17.997 1.00 94.12 175 ILE A N 1
ATOM 1367 C CA . ILE A 1 175 ? -9.555 -12.255 -17.885 1.00 94.12 175 ILE A CA 1
ATOM 1368 C C . ILE A 1 175 ? -8.709 -11.727 -16.719 1.00 94.12 175 ILE A C 1
ATOM 1370 O O . ILE A 1 175 ? -8.268 -12.528 -15.900 1.00 94.12 175 ILE A O 1
ATOM 1374 N N . VAL A 1 176 ? -8.533 -10.405 -16.581 1.00 94.19 176 VAL A N 1
ATOM 1375 C CA . VAL A 1 176 ? -7.799 -9.825 -15.437 1.00 94.19 176 VAL A CA 1
ATOM 1376 C C . VAL A 1 176 ? -8.382 -10.328 -14.114 1.00 94.19 176 VAL A C 1
ATOM 1378 O O . VAL A 1 176 ? -7.646 -10.873 -13.295 1.00 94.19 176 VAL A O 1
ATOM 1381 N N . ASN A 1 177 ? -9.699 -10.228 -13.930 1.00 92.75 177 ASN A N 1
ATOM 1382 C CA . ASN A 1 177 ? -10.366 -10.631 -12.693 1.00 92.75 177 ASN A CA 1
ATOM 1383 C C . ASN A 1 177 ? -10.221 -12.131 -12.398 1.00 92.75 177 ASN A C 1
ATOM 1385 O O . ASN A 1 177 ? -9.925 -12.497 -11.261 1.00 92.75 177 ASN A O 1
ATOM 1389 N N . VAL A 1 178 ? -10.360 -12.997 -13.410 1.00 94.56 178 VAL A N 1
ATOM 1390 C CA . VAL A 1 178 ? -10.158 -14.451 -13.254 1.00 94.56 178 VAL A CA 1
ATOM 1391 C C . VAL A 1 178 ? -8.732 -14.764 -12.802 1.00 94.56 178 VAL A C 1
ATOM 1393 O O . VAL A 1 178 ? -8.526 -15.586 -11.909 1.00 94.56 178 VAL A O 1
ATOM 1396 N N . ILE A 1 179 ? -7.734 -14.099 -13.384 1.00 94.19 179 ILE A N 1
ATOM 1397 C CA . ILE A 1 179 ? -6.332 -14.349 -13.043 1.00 94.19 179 ILE A CA 1
ATOM 1398 C C . ILE A 1 179 ? -5.977 -13.778 -11.669 1.00 94.19 179 ILE A C 1
ATOM 1400 O O . ILE A 1 179 ? -5.247 -14.430 -10.924 1.00 94.19 179 ILE A O 1
ATOM 1404 N N . LEU A 1 180 ? -6.514 -12.612 -11.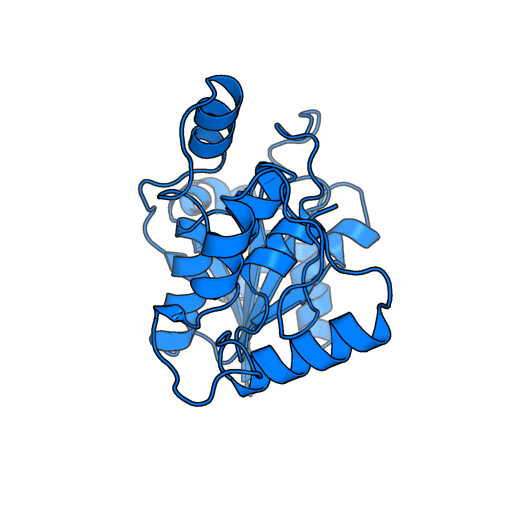295 1.00 92.69 180 LEU A N 1
ATOM 1405 C CA . LEU A 1 180 ? -6.359 -12.058 -9.947 1.00 92.69 180 LEU A CA 1
ATOM 1406 C C . LEU A 1 180 ? -6.963 -12.981 -8.881 1.00 92.69 180 LEU A C 1
ATOM 1408 O O . LEU A 1 180 ? -6.344 -13.195 -7.842 1.00 92.69 180 LEU A O 1
ATOM 1412 N N . GLU A 1 181 ? -8.121 -13.582 -9.150 1.00 90.81 181 GLU A N 1
ATOM 1413 C CA . GLU A 1 181 ? -8.720 -14.589 -8.270 1.00 90.81 181 GLU A CA 1
ATOM 1414 C C . GLU A 1 181 ? -7.854 -15.857 -8.182 1.00 90.81 181 GLU A C 1
ATOM 1416 O O . GLU A 1 181 ? -7.592 -16.370 -7.093 1.00 90.81 181 GLU A O 1
ATOM 1421 N N . GLY A 1 182 ? -7.323 -16.329 -9.314 1.00 91.81 182 GLY A N 1
ATOM 1422 C CA . GLY A 1 182 ? -6.366 -17.437 -9.341 1.00 91.81 182 GLY A CA 1
ATOM 1423 C C . GLY A 1 182 ? -5.097 -17.150 -8.532 1.00 91.81 182 GLY A C 1
ATOM 1424 O O . GLY A 1 182 ? -4.611 -18.030 -7.823 1.00 91.81 182 GLY A O 1
ATOM 1425 N N . LEU A 1 183 ? -4.589 -15.916 -8.591 1.00 92.50 183 LEU A N 1
ATOM 1426 C CA . LEU A 1 183 ? -3.449 -15.472 -7.793 1.00 92.50 183 LEU A CA 1
ATOM 1427 C C . LEU A 1 183 ? -3.763 -15.485 -6.294 1.00 92.50 183 LEU A C 1
ATOM 1429 O O . LEU A 1 183 ? -2.926 -15.952 -5.530 1.00 92.50 183 LEU A O 1
ATOM 1433 N N . ARG A 1 184 ? -4.958 -15.043 -5.870 1.00 89.12 184 ARG A N 1
ATOM 1434 C CA . ARG A 1 184 ? -5.369 -15.085 -4.450 1.00 89.12 184 ARG A CA 1
ATOM 1435 C C . ARG A 1 184 ? -5.356 -16.506 -3.899 1.00 89.12 184 ARG A C 1
ATOM 1437 O O . ARG A 1 184 ? -4.773 -16.751 -2.854 1.00 89.12 184 ARG A O 1
ATOM 1444 N N . ARG A 1 185 ? -5.908 -17.468 -4.646 1.00 88.56 185 ARG A N 1
ATOM 1445 C CA . ARG A 1 185 ? -5.901 -18.900 -4.270 1.00 88.56 185 ARG A CA 1
ATOM 1446 C C . ARG A 1 185 ? -4.501 -19.513 -4.222 1.00 88.56 185 ARG A C 1
ATOM 1448 O O . ARG A 1 185 ? -4.312 -20.609 -3.695 1.00 88.56 185 ARG A O 1
ATOM 1455 N N . LYS A 1 186 ? -3.529 -18.851 -4.844 1.00 89.56 186 LYS A N 1
ATOM 1456 C CA . LYS A 1 186 ? -2.138 -19.284 -4.935 1.00 89.56 186 LYS A CA 1
ATOM 1457 C C . LYS A 1 186 ? -1.204 -18.391 -4.121 1.00 89.56 186 LYS A C 1
ATOM 1459 O O . LYS A 1 186 ? -0.006 -18.535 -4.305 1.00 89.56 186 LYS A O 1
ATOM 1464 N N . ASP A 1 187 ? -1.711 -17.536 -3.231 1.00 87.44 187 ASP A N 1
ATOM 1465 C CA . ASP A 1 187 ? -0.925 -16.631 -2.373 1.00 87.44 187 ASP A CA 1
ATOM 1466 C C . ASP A 1 187 ? 0.047 -15.727 -3.154 1.00 87.44 187 ASP A C 1
ATOM 1468 O O . ASP A 1 187 ? 1.201 -15.529 -2.777 1.00 87.44 187 ASP A O 1
ATOM 1472 N N . GLY A 1 188 ? -0.398 -15.218 -4.303 1.00 89.75 188 GLY A N 1
ATOM 1473 C CA . GLY A 1 188 ? 0.370 -14.301 -5.150 1.00 89.75 188 GLY A CA 1
ATOM 1474 C C . GLY A 1 188 ? 1.328 -14.993 -6.122 1.00 89.75 188 GLY A C 1
ATOM 1475 O O . GLY A 1 188 ? 1.909 -14.333 -6.986 1.00 89.75 188 GLY A O 1
ATOM 1476 N N . TYR A 1 189 ? 1.461 -16.320 -6.055 1.00 92.06 189 TYR A N 1
ATOM 1477 C CA . TYR A 1 189 ? 2.232 -17.098 -7.024 1.00 92.06 189 TYR A CA 1
ATOM 1478 C C . TYR A 1 189 ? 1.443 -17.310 -8.320 1.00 92.06 189 TYR A C 1
ATOM 1480 O O . TYR A 1 189 ? 0.240 -17.574 -8.299 1.00 92.06 189 TYR A O 1
ATOM 1488 N N . CYS A 1 190 ? 2.121 -17.203 -9.467 1.00 91.25 190 CYS A N 1
ATOM 1489 C CA . CYS A 1 190 ? 1.513 -17.310 -10.790 1.00 91.25 190 CYS A CA 1
ATOM 1490 C C . CYS A 1 190 ? 0.663 -18.588 -10.920 1.00 91.25 190 CYS A C 1
ATOM 1492 O O . CYS A 1 190 ? 1.210 -19.686 -10.825 1.00 91.25 190 CYS A O 1
ATOM 1494 N N . PRO A 1 191 ? -0.646 -18.483 -11.228 1.00 90.38 191 PRO A N 1
ATOM 1495 C CA . PRO A 1 191 ? -1.542 -19.641 -11.249 1.00 90.38 191 PRO A CA 1
ATOM 1496 C C . PRO A 1 191 ? -1.199 -20.654 -12.346 1.00 90.38 191 PRO A C 1
ATOM 1498 O O . PRO A 1 191 ? -1.547 -21.825 -12.238 1.00 90.38 191 PRO A O 1
ATOM 1501 N N . CYS A 1 192 ? -0.481 -20.217 -13.381 1.00 89.81 192 CYS A N 1
ATOM 1502 C CA . CYS A 1 192 ? 0.021 -21.053 -14.463 1.00 89.81 192 CYS A CA 1
ATOM 1503 C C . CYS A 1 192 ? 1.343 -21.782 -14.131 1.00 89.81 192 CYS A C 1
ATOM 1505 O O . CYS A 1 192 ? 1.939 -22.384 -15.022 1.00 89.81 192 CYS A O 1
ATOM 1507 N N . ARG A 1 193 ? 1.830 -21.725 -12.881 1.00 88.62 193 ARG A N 1
ATOM 1508 C CA . ARG A 1 193 ? 3.015 -22.456 -12.407 1.00 88.62 193 ARG A CA 1
ATOM 1509 C C . ARG A 1 193 ? 2.643 -23.337 -11.215 1.00 88.62 193 ARG A C 1
ATOM 1511 O O . ARG A 1 193 ? 1.939 -22.904 -10.309 1.00 88.62 193 ARG A O 1
ATOM 1518 N N . ILE A 1 194 ? 3.092 -24.592 -11.240 1.00 82.75 194 ILE A N 1
ATOM 1519 C CA . ILE A 1 194 ? 2.689 -25.607 -10.255 1.00 82.75 194 ILE A CA 1
ATOM 1520 C C . ILE A 1 194 ? 3.358 -25.392 -8.884 1.00 82.75 194 ILE A C 1
ATOM 1522 O O . ILE A 1 194 ? 2.622 -25.332 -7.896 1.00 82.75 194 ILE A O 1
ATOM 1526 N N . PRO A 1 195 ? 4.698 -25.265 -8.768 1.00 89.25 195 PRO A N 1
ATOM 1527 C CA . PRO A 1 195 ? 5.329 -25.114 -7.461 1.00 89.25 195 PRO A CA 1
ATOM 1528 C C . PRO A 1 195 ? 5.262 -23.658 -6.965 1.00 89.25 195 PRO A C 1
ATOM 1530 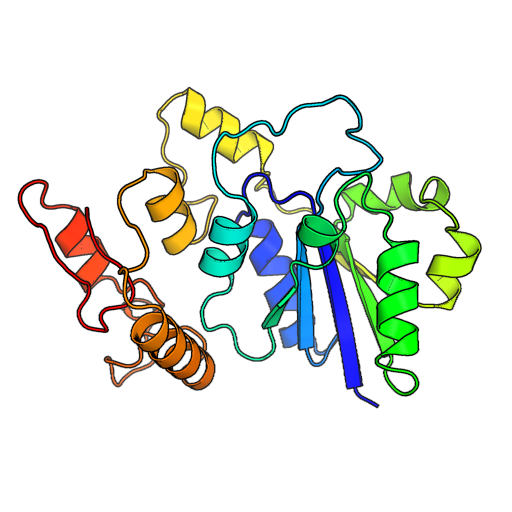O O . PRO A 1 195 ? 5.372 -22.716 -7.747 1.00 89.25 195 PRO A O 1
ATOM 1533 N N . LYS A 1 196 ? 5.112 -23.456 -5.651 1.00 91.44 196 LYS A N 1
ATOM 1534 C CA . LYS A 1 196 ? 5.183 -22.129 -5.011 1.00 91.44 196 LYS A CA 1
ATOM 1535 C C . LYS A 1 196 ? 6.634 -21.805 -4.640 1.00 91.44 196 LYS A C 1
ATOM 1537 O O . LYS A 1 196 ? 7.028 -21.949 -3.489 1.00 91.44 196 LYS A O 1
ATOM 1542 N N . ILE A 1 197 ? 7.429 -21.413 -5.633 1.00 92.56 197 ILE A N 1
ATOM 1543 C CA . ILE A 1 197 ? 8.830 -20.989 -5.452 1.00 92.56 197 ILE A CA 1
ATOM 1544 C C . ILE A 1 197 ? 8.982 -19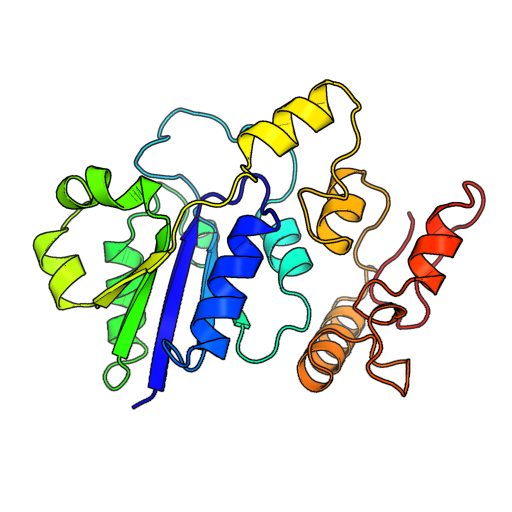.483 -5.708 1.00 92.56 197 ILE A C 1
ATOM 1546 O O . ILE A 1 197 ? 8.184 -18.933 -6.477 1.00 92.56 197 ILE A O 1
ATOM 1550 N N . PRO A 1 198 ? 9.957 -18.795 -5.080 1.00 90.62 198 PRO A N 1
ATOM 1551 C CA . PRO A 1 198 ? 10.127 -17.340 -5.187 1.00 90.62 198 PRO A CA 1
ATOM 1552 C C . PRO A 1 198 ? 10.131 -16.799 -6.625 1.00 90.62 198 PRO A C 1
ATOM 1554 O O . PRO A 1 198 ? 9.575 -15.735 -6.899 1.00 90.62 198 PRO A O 1
ATOM 1557 N N . GLU A 1 199 ? 10.678 -17.559 -7.570 1.00 93.25 199 GLU A N 1
ATOM 1558 C CA . GLU A 1 199 ? 10.761 -17.235 -8.995 1.00 93.25 199 GLU A CA 1
ATOM 1559 C C . GLU A 1 199 ? 9.380 -17.096 -9.642 1.00 93.25 199 GLU A C 1
ATOM 1561 O O . GLU A 1 199 ? 9.228 -16.412 -10.654 1.00 93.25 199 GLU A O 1
ATOM 1566 N N . TYR A 1 200 ? 8.354 -17.730 -9.076 1.00 93.69 200 TYR A N 1
ATOM 1567 C CA . TYR A 1 200 ? 6.992 -17.737 -9.603 1.00 93.69 200 TYR A CA 1
ATOM 1568 C C . TYR A 1 200 ? 6.051 -16.787 -8.871 1.00 93.69 200 TYR A C 1
ATOM 1570 O O . TYR A 1 200 ? 4.874 -16.730 -9.225 1.00 93.69 200 TYR A O 1
ATOM 1578 N N . PHE A 1 201 ? 6.542 -16.003 -7.910 1.00 91.62 201 PHE A N 1
ATOM 1579 C CA . PHE A 1 201 ? 5.762 -14.900 -7.362 1.00 91.62 201 PHE A CA 1
ATOM 1580 C C . PHE A 1 201 ? 5.439 -13.894 -8.474 1.00 91.62 201 PHE A C 1
ATOM 1582 O O . PHE A 1 201 ? 6.320 -13.513 -9.242 1.00 91.62 201 PHE A O 1
ATOM 1589 N N . CYS A 1 202 ? 4.173 -13.503 -8.614 1.00 93.12 202 CYS A N 1
ATOM 1590 C CA . CYS A 1 202 ? 3.723 -12.666 -9.721 1.00 93.12 202 CYS A CA 1
ATOM 1591 C C . CYS A 1 202 ? 4.303 -11.240 -9.624 1.00 93.12 202 CYS A C 1
ATOM 1593 O O . CYS A 1 202 ? 4.154 -10.601 -8.581 1.00 93.12 202 CYS A O 1
ATOM 1595 N N . PRO A 1 203 ? 4.890 -10.677 -10.699 1.00 93.44 203 PRO A N 1
ATOM 1596 C CA . PRO A 1 203 ? 5.199 -11.289 -11.996 1.00 93.44 203 PRO A CA 1
ATOM 1597 C C . PRO A 1 203 ? 6.368 -12.287 -11.926 1.00 93.44 203 PRO A C 1
ATOM 1599 O O . PRO A 1 203 ? 7.452 -11.957 -11.437 1.00 93.44 203 PRO A O 1
ATOM 1602 N N . CYS A 1 204 ? 6.176 -13.485 -12.494 1.00 93.12 204 CYS A N 1
ATOM 1603 C CA . CYS A 1 204 ? 7.203 -14.527 -12.469 1.00 93.12 204 CYS A CA 1
ATOM 1604 C C . CYS A 1 204 ? 8.498 -14.106 -13.185 1.00 93.12 204 CYS A C 1
ATOM 1606 O O . CYS A 1 204 ? 8.501 -13.256 -14.079 1.00 93.12 204 CYS A O 1
ATOM 1608 N N . GLN A 1 205 ? 9.607 -14.736 -12.801 1.00 92.75 205 GLN A N 1
ATOM 1609 C CA . GLN A 1 205 ? 10.944 -14.507 -13.345 1.00 92.75 205 GLN A CA 1
ATOM 1610 C C . GLN A 1 205 ? 10.991 -14.681 -14.865 1.00 92.75 205 GLN A C 1
ATOM 1612 O O . GLN A 1 205 ? 11.633 -13.881 -15.532 1.00 92.75 205 GLN A O 1
ATOM 1617 N N . GLU A 1 206 ? 10.280 -15.666 -15.421 1.00 93.94 206 GLU A N 1
ATOM 1618 C CA . GLU A 1 206 ? 10.233 -15.884 -16.873 1.00 93.94 206 GLU A CA 1
ATOM 1619 C C . GLU A 1 206 ? 9.676 -14.661 -17.614 1.00 93.94 206 GLU A C 1
ATOM 1621 O O . GLU A 1 206 ? 10.302 -14.168 -18.548 1.00 93.94 206 GLU A O 1
ATOM 1626 N N . PHE A 1 207 ? 8.546 -14.112 -17.154 1.00 94.88 207 PHE A N 1
ATOM 1627 C CA . PHE A 1 207 ? 7.983 -12.900 -17.751 1.00 94.88 207 PHE A CA 1
ATOM 1628 C C . PHE A 1 207 ? 8.903 -11.697 -17.537 1.00 94.88 207 PHE A C 1
ATOM 1630 O O . PHE A 1 207 ? 9.125 -10.921 -18.459 1.00 94.88 207 PHE A O 1
ATOM 1637 N N . ARG A 1 208 ? 9.511 -11.563 -16.351 1.00 93.00 208 ARG A N 1
ATOM 1638 C CA . ARG A 1 208 ? 10.524 -10.523 -16.111 1.00 93.00 208 ARG A CA 1
ATOM 1639 C C . ARG A 1 208 ? 11.717 -10.642 -17.071 1.00 93.00 208 ARG A C 1
ATOM 1641 O O . ARG A 1 208 ? 12.211 -9.616 -17.521 1.00 93.00 208 ARG A O 1
ATOM 1648 N N . GLY A 1 209 ? 12.126 -11.861 -17.426 1.00 93.38 209 GLY A N 1
ATOM 1649 C CA . GLY A 1 209 ? 13.149 -12.129 -18.438 1.00 93.38 209 GLY A CA 1
ATOM 1650 C C . GLY A 1 209 ? 12.715 -11.715 -19.846 1.00 93.38 209 GLY A C 1
ATOM 1651 O O . GLY A 1 209 ? 13.476 -11.050 -20.540 1.00 93.38 209 GLY A O 1
ATOM 1652 N N . GLN A 1 210 ? 11.472 -12.011 -20.241 1.00 94.81 210 GLN A N 1
ATOM 1653 C CA . GLN A 1 210 ? 10.905 -11.561 -21.524 1.00 94.81 210 GLN A CA 1
ATOM 1654 C C . GLN A 1 210 ? 10.888 -10.032 -21.645 1.00 94.81 210 GLN A C 1
ATOM 1656 O O . GLN A 1 210 ? 11.170 -9.488 -22.707 1.00 94.81 210 GLN A O 1
ATOM 1661 N N . LEU A 1 211 ? 10.612 -9.318 -20.548 1.00 93.50 211 LEU A N 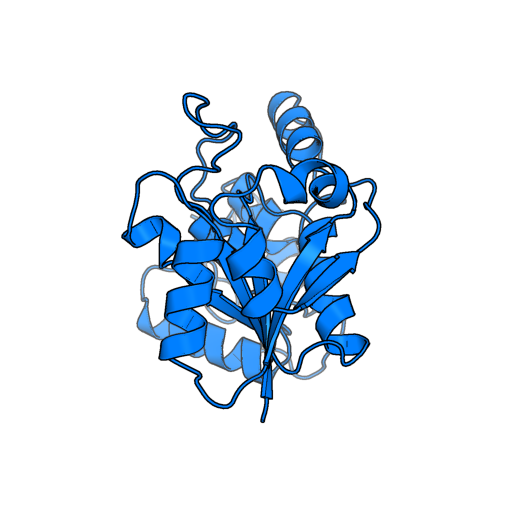1
ATOM 1662 C CA . LEU A 1 211 ? 10.615 -7.852 -20.531 1.00 93.50 211 LEU A CA 1
ATOM 1663 C C . LEU A 1 211 ? 12.007 -7.233 -20.739 1.00 93.50 211 LEU A C 1
ATOM 1665 O O . LEU A 1 211 ? 12.082 -6.038 -21.029 1.00 93.50 211 LEU A O 1
ATOM 1669 N N . ALA A 1 212 ? 13.087 -8.005 -20.577 1.00 89.12 212 ALA A N 1
ATOM 1670 C CA . ALA A 1 212 ? 14.441 -7.533 -20.844 1.00 89.12 212 ALA A CA 1
ATOM 1671 C C . ALA A 1 212 ? 14.752 -7.451 -22.348 1.00 89.12 212 ALA A C 1
ATOM 1673 O O . ALA A 1 212 ? 15.628 -6.680 -22.729 1.00 89.12 212 ALA A O 1
ATOM 1674 N N . ASP A 1 213 ? 14.023 -8.189 -23.194 1.00 91.81 213 ASP A N 1
ATOM 1675 C CA . ASP A 1 213 ? 14.105 -8.068 -24.651 1.00 91.81 213 ASP A CA 1
ATOM 1676 C C . ASP A 1 213 ? 13.279 -6.852 -25.115 1.00 91.81 213 ASP A C 1
ATOM 1678 O O . ASP A 1 213 ? 12.053 -6.844 -24.949 1.00 91.81 213 AS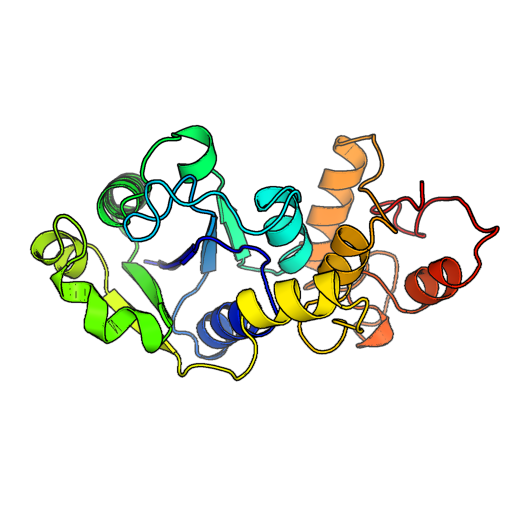P A O 1
ATOM 1682 N N . PRO A 1 214 ? 13.896 -5.811 -25.708 1.00 88.88 214 PRO A N 1
ATOM 1683 C CA . PRO A 1 214 ? 13.172 -4.653 -26.217 1.00 88.88 214 PRO A CA 1
ATOM 1684 C C . PRO A 1 214 ? 12.197 -4.995 -27.351 1.00 88.88 214 PRO A C 1
ATOM 1686 O O . PRO A 1 214 ? 11.138 -4.372 -27.413 1.00 88.88 214 PRO A O 1
ATOM 1689 N N . ALA A 1 215 ? 12.501 -5.991 -28.189 1.00 92.50 215 ALA A N 1
ATOM 1690 C CA . ALA A 1 215 ? 11.693 -6.376 -29.348 1.00 92.50 215 ALA A CA 1
ATOM 1691 C C . ALA A 1 215 ? 10.475 -7.234 -28.979 1.00 92.50 215 ALA A C 1
ATOM 1693 O O . ALA A 1 215 ? 9.492 -7.277 -29.726 1.00 92.50 215 ALA A O 1
ATOM 1694 N N . TRP A 1 216 ? 10.502 -7.889 -27.818 1.00 94.06 216 TRP A N 1
ATOM 1695 C CA . TRP A 1 216 ? 9.387 -8.709 -27.363 1.00 94.06 216 TRP A CA 1
ATOM 1696 C C . TRP A 1 216 ? 8.159 -7.847 -27.041 1.00 94.06 216 TRP A C 1
ATOM 1698 O O . TRP A 1 216 ? 8.241 -6.935 -26.222 1.00 94.06 216 TRP A O 1
ATOM 1708 N N . HIS A 1 217 ? 7.015 -8.152 -27.651 1.00 93.06 217 HIS A N 1
ATOM 1709 C CA . HIS A 1 217 ? 5.713 -7.558 -27.338 1.00 93.06 217 HIS A CA 1
ATOM 1710 C C . HIS A 1 217 ? 4.715 -8.693 -27.141 1.00 93.06 217 HIS A C 1
ATOM 1712 O O . HIS A 1 217 ? 4.699 -9.652 -27.915 1.00 93.06 217 HIS A O 1
ATOM 1718 N N . GLY A 1 218 ? 3.882 -8.612 -26.107 1.00 94.81 218 GLY A N 1
ATOM 1719 C CA . GLY A 1 218 ? 2.947 -9.693 -25.830 1.00 94.81 218 GLY A CA 1
ATOM 1720 C C . GLY A 1 218 ? 2.430 -9.739 -24.405 1.00 94.81 218 GLY A C 1
ATOM 1721 O O . GLY A 1 218 ? 2.572 -8.802 -23.615 1.00 94.81 218 GLY A O 1
ATOM 1722 N N . LEU A 1 219 ? 1.790 -10.863 -24.098 1.00 96.31 219 LEU A N 1
ATOM 1723 C CA . LEU A 1 219 ? 1.187 -11.155 -22.805 1.00 96.31 219 LEU A CA 1
ATOM 1724 C C . LEU A 1 219 ? 2.091 -12.081 -21.995 1.00 96.31 219 LEU A C 1
ATOM 1726 O O . LEU A 1 219 ? 2.711 -12.987 -22.549 1.00 96.31 219 LEU A O 1
ATOM 1730 N N . CYS A 1 220 ? 2.107 -11.912 -20.672 1.00 94.56 220 CYS A N 1
ATOM 1731 C CA . CYS A 1 220 ? 2.644 -12.956 -19.802 1.00 94.56 220 CYS A CA 1
ATOM 1732 C C . CYS A 1 220 ? 1.836 -14.257 -19.979 1.00 94.56 220 CYS A C 1
ATOM 1734 O O . CYS A 1 220 ? 0.679 -14.218 -20.399 1.00 94.56 220 CYS A O 1
ATOM 1736 N N . HIS A 1 221 ? 2.404 -15.412 -19.617 1.00 93.88 221 HIS A N 1
ATOM 1737 C CA . HIS A 1 221 ? 1.764 -16.720 -19.843 1.00 93.88 221 HIS A CA 1
ATOM 1738 C C . HIS A 1 221 ? 0.332 -16.813 -19.281 1.00 93.88 221 HIS A C 1
ATOM 1740 O O . HIS A 1 221 ? -0.587 -17.264 -19.957 1.00 93.88 221 HIS A O 1
ATOM 1746 N N . CYS A 1 222 ? 0.120 -16.307 -18.063 1.00 93.12 222 CYS A N 1
ATOM 1747 C CA . CYS A 1 222 ? -1.191 -16.271 -17.416 1.00 93.12 222 CYS A CA 1
ATOM 1748 C C . CYS A 1 222 ? -2.119 -15.159 -17.975 1.00 93.12 222 CYS A C 1
ATOM 1750 O O . CYS A 1 222 ? -3.238 -15.022 -17.503 1.00 93.12 222 CYS A O 1
ATOM 1752 N N . ARG A 1 223 ? -1.664 -14.333 -18.928 1.00 94.94 223 ARG A N 1
ATOM 1753 C CA . ARG A 1 223 ? -2.400 -13.212 -19.546 1.00 94.94 223 ARG A CA 1
ATOM 1754 C C . ARG A 1 223 ? -2.900 -12.148 -18.559 1.00 94.94 223 ARG A C 1
ATOM 1756 O O . ARG A 1 223 ? -3.962 -11.575 -18.758 1.00 94.94 223 ARG A O 1
ATOM 1763 N N . LEU A 1 224 ? -2.146 -11.861 -17.497 1.00 95.19 224 LEU A N 1
ATOM 1764 C CA . LEU A 1 224 ? -2.446 -10.734 -16.601 1.00 95.19 224 LEU A CA 1
ATOM 1765 C C . LEU A 1 224 ? -1.861 -9.421 -17.128 1.00 95.19 224 LEU A C 1
ATOM 1767 O O . LEU A 1 224 ? -2.556 -8.410 -17.217 1.00 95.19 224 LEU A O 1
ATOM 1771 N N . TYR A 1 225 ? -0.573 -9.454 -17.461 1.00 95.81 225 TYR A N 1
ATOM 1772 C CA . TYR A 1 225 ? 0.194 -8.293 -17.887 1.00 95.81 225 TYR A CA 1
ATOM 1773 C C . TYR A 1 225 ? 0.473 -8.347 -19.384 1.00 95.81 225 TYR A C 1
ATOM 1775 O O . TYR A 1 225 ? 0.695 -9.423 -19.944 1.00 95.81 225 TYR A O 1
ATOM 1783 N N . GLN A 1 226 ? 0.512 -7.169 -19.991 1.00 95.56 226 GLN A N 1
ATOM 1784 C CA . GLN A 1 226 ? 0.931 -6.923 -21.360 1.00 95.56 226 GLN A CA 1
ATOM 1785 C C . GLN A 1 226 ? 2.149 -6.000 -21.346 1.00 95.56 226 GLN A C 1
ATOM 1787 O O . GLN A 1 226 ? 2.127 -4.986 -20.643 1.00 95.56 226 GLN A O 1
ATOM 1792 N N . LYS A 1 227 ? 3.177 -6.323 -22.136 1.00 94.75 227 LYS A N 1
ATOM 1793 C CA . LYS A 1 227 ? 4.156 -5.318 -22.564 1.00 94.75 227 LYS A CA 1
ATOM 1794 C C . LYS A 1 227 ? 3.553 -4.582 -23.768 1.00 94.75 227 LYS A C 1
ATOM 1796 O O . LYS A 1 227 ? 3.258 -5.266 -24.756 1.00 94.75 227 LYS A O 1
ATOM 1801 N N . PRO A 1 228 ? 3.241 -3.279 -23.629 1.00 86.69 228 PRO A N 1
ATOM 1802 C CA . PRO A 1 228 ? 2.605 -2.499 -24.684 1.00 86.69 228 PRO A CA 1
ATOM 1803 C C . PRO A 1 228 ? 3.516 -2.350 -25.899 1.00 86.69 228 PRO A C 1
ATOM 1805 O O . PRO A 1 228 ? 4.750 -2.424 -25.709 1.00 86.69 228 PRO A O 1
#

Sequence (228 aa):
MSRIGLFGGTFDPIHSGHVTIVKKALAEGVVDEVVVIPAAVNPFKVGQAPGGTWDRLLLVRAAFNGFAHVRVDDREMRRGGVSYAIDTVREFAAEHPHDELVFLIGEDSVAGLPRWKDYDELRKLCTFHVYPRTPESSTEVRTRLAEGKPIDDLVPPAVALFLAKKVRYQPDTRIVNVILEGLRRKDGYCPCRIPKIPEYFCPCQEFRGQLADPAWHGLCHCRLYQKP